Protein AF-A0A328ASU9-F1 (afdb_monomer_lite)

Foldseek 3Di:
DDPPPPDPPPPPPQADDPLLLVLVVVLVLLVLLLVLLVVVLPDDDDLQNVLSLLASLLSLVVLQVSLVVNVVCCVVPPHRDDDPPDDPVLVVLVVVLVVLVSCLSNLQSVLVLLLQLQELPVDFRARLLHRTDDRDPPNHVVVVSNVVSVVSNVVSVVSVVVSVVSVVVSQVCCQAVVQPGNVVCNNQPPDDGDDPPDVSVVVVVVSSVVSSCCSNPPRRHNNNDGDDPPPPPPPDPPDPPPPPDDDDDDDDDDDDDDDDDDD

Structure (mmCIF, N/CA/C/O backbone):
data_AF-A0A328ASU9-F1
#
_entry.id   AF-A0A328ASU9-F1
#
loop_
_atom_site.group_PDB
_atom_site.id
_atom_site.type_symbol
_atom_site.label_atom_id
_atom_site.label_alt_id
_atom_site.label_comp_id
_atom_site.label_asym_id
_atom_site.label_entity_id
_atom_site.label_seq_id
_atom_site.pdbx_PDB_ins_code
_atom_site.Cartn_x
_atom_site.Cartn_y
_atom_site.Cartn_z
_atom_site.occupancy
_atom_site.B_iso_or_equiv
_atom_site.auth_seq_id
_atom_site.auth_comp_id
_atom_site.auth_asym_id
_atom_site.auth_atom_id
_atom_site.pdbx_PDB_model_num
ATOM 1 N N . MET A 1 1 ? -36.864 -21.673 45.621 1.00 50.22 1 MET A N 1
ATOM 2 C CA . MET A 1 1 ? -35.388 -21.753 45.625 1.00 50.22 1 MET A CA 1
ATOM 3 C C . MET A 1 1 ? -34.950 -22.417 44.328 1.00 50.22 1 MET A C 1
ATOM 5 O O . MET A 1 1 ? -34.918 -23.632 44.240 1.00 50.22 1 MET A O 1
ATOM 9 N N . SER A 1 2 ? -34.714 -21.623 43.289 1.00 47.12 2 SER A N 1
ATOM 10 C CA . SER A 1 2 ? -34.090 -22.071 42.040 1.00 47.12 2 SER A CA 1
ATOM 11 C C . SER A 1 2 ? -33.336 -20.869 41.493 1.00 47.12 2 SER A C 1
ATOM 13 O O . SER A 1 2 ? -33.887 -20.024 40.789 1.00 47.12 2 SER A O 1
ATOM 15 N N . ASP A 1 3 ? -32.103 -20.750 41.971 1.00 46.00 3 ASP A N 1
ATOM 16 C CA . ASP A 1 3 ? -31.119 -19.759 41.571 1.00 46.00 3 ASP A CA 1
ATOM 17 C C . ASP A 1 3 ? -30.827 -19.942 40.076 1.00 46.00 3 ASP A C 1
ATOM 19 O O . ASP A 1 3 ? -30.081 -20.831 39.656 1.00 46.00 3 ASP A O 1
ATOM 23 N N . VAL A 1 4 ? -31.504 -19.140 39.249 1.00 53.12 4 VAL A N 1
ATOM 24 C CA . VAL A 1 4 ? -31.183 -18.983 37.833 1.00 53.12 4 VAL A CA 1
ATOM 25 C C . VAL A 1 4 ? -29.847 -18.260 37.797 1.00 53.12 4 VAL A C 1
ATOM 27 O O . VAL A 1 4 ? -29.778 -17.032 37.750 1.00 53.12 4 VAL A O 1
ATOM 30 N N . ARG A 1 5 ? -28.775 -19.052 37.831 1.00 47.16 5 ARG A N 1
ATOM 31 C CA . ARG A 1 5 ? -27.412 -18.631 37.531 1.00 47.16 5 ARG A CA 1
ATOM 32 C C . ARG A 1 5 ? -27.423 -18.028 36.126 1.00 47.16 5 ARG A C 1
ATOM 34 O O . ARG A 1 5 ? -27.247 -18.735 35.132 1.00 47.16 5 ARG A O 1
ATOM 41 N N . ARG A 1 6 ? -27.682 -16.719 36.037 1.00 41.62 6 ARG A N 1
ATOM 42 C CA . ARG A 1 6 ? -27.491 -15.931 34.821 1.00 41.62 6 ARG A CA 1
ATOM 43 C C . ARG A 1 6 ? -26.039 -16.156 34.428 1.00 41.62 6 ARG A C 1
ATOM 45 O O . ARG A 1 6 ? -25.131 -15.695 35.119 1.00 41.62 6 ARG A O 1
ATOM 52 N N . ARG A 1 7 ? -25.809 -16.922 33.357 1.00 38.09 7 ARG A N 1
ATOM 53 C CA . ARG A 1 7 ? -24.506 -16.903 32.693 1.00 38.09 7 ARG A CA 1
ATOM 54 C C . ARG A 1 7 ? -24.232 -15.426 32.414 1.00 38.09 7 ARG A C 1
ATOM 56 O O . ARG A 1 7 ? -25.151 -14.771 31.917 1.00 38.09 7 ARG A O 1
ATOM 63 N N . PRO A 1 8 ? -23.056 -14.886 32.767 1.00 40.88 8 PRO A N 1
ATOM 64 C CA . PRO A 1 8 ? -22.714 -13.545 32.335 1.00 40.88 8 PRO A CA 1
ATOM 65 C C . PRO A 1 8 ? -22.901 -13.547 30.823 1.00 40.88 8 PRO A C 1
ATOM 67 O O . PRO A 1 8 ? -22.283 -14.360 30.129 1.00 40.88 8 PRO A O 1
ATOM 70 N N . GLU A 1 9 ? -23.839 -12.736 30.333 1.00 38.84 9 GLU A N 1
ATOM 71 C CA . GLU A 1 9 ? -23.951 -12.492 28.908 1.00 38.84 9 GLU A CA 1
ATOM 72 C C . GLU A 1 9 ? -22.546 -12.129 28.455 1.00 38.84 9 GLU A C 1
ATOM 74 O O . GLU A 1 9 ? -21.938 -11.192 28.982 1.00 38.84 9 GLU A O 1
ATOM 79 N N . GLN A 1 10 ? -21.973 -12.943 27.569 1.00 40.19 10 GLN A N 1
ATOM 80 C CA . GLN A 1 10 ? -20.728 -12.576 26.934 1.00 40.19 10 GLN A CA 1
ATOM 81 C C . GLN A 1 10 ? -21.039 -11.313 26.143 1.00 40.19 10 GLN A C 1
ATOM 83 O O . GLN A 1 10 ? -21.562 -11.378 25.033 1.00 40.19 10 GLN A O 1
ATOM 88 N N . VAL A 1 11 ? -20.760 -10.158 26.745 1.00 40.62 11 VAL A N 1
ATOM 89 C CA . VAL A 1 11 ? -20.649 -8.884 26.052 1.00 40.62 11 VAL A CA 1
ATOM 90 C C . VAL A 1 11 ? -19.583 -9.133 24.998 1.00 40.62 11 VAL A C 1
ATOM 92 O O . VAL A 1 11 ? -18.395 -9.147 25.319 1.00 40.62 11 VAL A O 1
ATOM 95 N N . GLY A 1 12 ? -20.017 -9.463 23.778 1.00 37.69 12 GLY A N 1
ATOM 96 C CA . GLY A 1 12 ? -19.138 -9.842 22.683 1.00 37.69 12 GLY A CA 1
ATOM 97 C C . GLY A 1 12 ? -18.045 -8.793 22.574 1.00 37.69 12 GLY A C 1
ATOM 98 O O . GLY A 1 12 ? -18.318 -7.633 22.264 1.00 37.69 12 GLY A O 1
ATOM 99 N N . SER A 1 13 ? -16.820 -9.174 22.937 1.00 46.91 13 SER A N 1
ATOM 100 C CA . SER A 1 13 ? -15.695 -8.252 22.990 1.00 46.91 13 SER A CA 1
ATOM 101 C C . SER A 1 13 ? -15.569 -7.601 21.616 1.00 46.91 13 SER A C 1
ATOM 103 O O . SER A 1 13 ? -15.397 -8.321 20.636 1.00 46.91 13 SER A O 1
ATOM 105 N N . GLY A 1 14 ? -15.686 -6.274 21.522 1.00 60.72 14 GLY A N 1
ATOM 106 C CA . GLY A 1 14 ? -15.735 -5.516 20.262 1.00 60.72 14 GLY A CA 1
ATOM 107 C C . GLY A 1 14 ? -14.440 -5.517 19.432 1.00 60.72 14 GLY A C 1
ATOM 108 O O . GLY A 1 14 ? -14.093 -4.489 18.856 1.00 60.72 14 GLY A O 1
ATOM 109 N N . ARG A 1 15 ? -13.701 -6.628 19.402 1.00 67.50 15 ARG A N 1
ATOM 110 C CA . ARG A 1 15 ? -12.454 -6.853 18.671 1.00 67.50 15 ARG A CA 1
ATOM 111 C C . ARG A 1 15 ? -12.718 -7.489 17.311 1.00 67.50 15 ARG A C 1
ATOM 113 O O . ARG A 1 15 ? -13.683 -8.226 17.130 1.00 67.50 15 ARG A O 1
ATOM 120 N N . TYR A 1 16 ? -11.834 -7.206 16.361 1.00 73.94 16 TYR A N 1
ATOM 121 C CA . TYR A 1 16 ? -11.854 -7.872 15.065 1.00 73.94 16 TYR A CA 1
ATOM 122 C C . TYR A 1 16 ? -11.365 -9.325 15.180 1.00 73.94 16 TYR A C 1
ATOM 124 O O . TYR A 1 16 ? -10.537 -9.624 16.045 1.00 73.94 16 TYR A O 1
ATOM 132 N N . PRO A 1 17 ? -11.822 -10.225 14.289 1.00 80.88 17 PRO A N 1
ATOM 133 C CA . PRO A 1 17 ? -11.249 -11.561 14.167 1.00 80.88 17 PRO A CA 1
ATOM 134 C C . PRO A 1 17 ? -9.735 -11.497 13.925 1.00 80.88 17 PRO A C 1
ATOM 136 O O . PRO A 1 17 ? -9.258 -10.618 13.203 1.00 80.88 17 PRO A O 1
ATOM 139 N N . ALA A 1 18 ? -8.983 -12.457 14.470 1.00 83.19 18 ALA A N 1
ATOM 140 C CA . ALA A 1 18 ? -7.519 -12.487 14.374 1.00 83.19 18 ALA A CA 1
ATOM 141 C C . ALA A 1 18 ? -7.009 -12.420 12.921 1.00 83.19 18 ALA A C 1
ATOM 143 O O . ALA A 1 18 ? -6.035 -11.726 12.642 1.00 83.19 18 ALA A O 1
ATOM 144 N N . VAL A 1 19 ? -7.716 -13.060 11.984 1.00 85.94 19 VAL A N 1
ATOM 145 C CA . VAL A 1 19 ? -7.403 -13.017 10.545 1.00 85.94 19 VAL A CA 1
ATOM 146 C C . VAL A 1 19 ? -7.489 -11.594 9.985 1.00 85.94 19 VAL A C 1
ATOM 148 O O . VAL A 1 19 ? -6.601 -11.163 9.255 1.00 85.94 19 VAL A O 1
ATOM 151 N N . ALA A 1 20 ? -8.516 -10.825 10.362 1.00 86.06 20 ALA A N 1
ATOM 152 C CA . ALA A 1 20 ? -8.671 -9.443 9.908 1.00 86.06 20 ALA A CA 1
ATOM 153 C C . ALA A 1 20 ? -7.558 -8.535 10.456 1.00 86.06 20 ALA A C 1
ATOM 155 O O . ALA A 1 20 ? -7.074 -7.650 9.748 1.00 86.06 20 ALA A O 1
ATOM 156 N N . ILE A 1 21 ? -7.139 -8.782 11.700 1.00 86.69 21 ILE A N 1
ATOM 157 C CA . ILE A 1 21 ? -6.018 -8.090 12.340 1.00 86.69 21 ILE A CA 1
ATOM 158 C C . ILE A 1 21 ? -4.711 -8.414 11.608 1.00 86.69 21 ILE A C 1
ATOM 160 O O . ILE A 1 21 ? -3.989 -7.495 11.229 1.00 86.69 21 ILE A O 1
ATOM 164 N N . LEU A 1 22 ? -4.435 -9.697 11.358 1.00 89.44 22 LEU A N 1
ATOM 165 C CA . LEU A 1 22 ? -3.233 -10.140 10.653 1.00 89.44 22 LEU A CA 1
ATOM 166 C C . LEU A 1 22 ? -3.152 -9.519 9.256 1.00 89.44 22 LEU A C 1
ATOM 168 O O . LEU A 1 22 ? -2.184 -8.830 8.955 1.00 89.44 22 LEU A O 1
ATOM 172 N N . LEU A 1 23 ? -4.207 -9.670 8.446 1.00 91.81 23 LEU A N 1
ATOM 173 C CA . LEU A 1 23 ? -4.271 -9.070 7.111 1.00 91.81 23 LEU A CA 1
ATOM 174 C C . LEU A 1 23 ? -4.039 -7.557 7.162 1.00 91.81 23 LEU A C 1
ATOM 176 O O . LEU A 1 23 ? -3.377 -7.005 6.289 1.00 91.81 23 LEU A O 1
ATOM 180 N N . HIS A 1 24 ? -4.551 -6.869 8.184 1.00 92.50 24 HIS A N 1
ATOM 181 C CA . HIS A 1 24 ? -4.332 -5.438 8.324 1.00 92.50 24 HIS A CA 1
ATOM 182 C C . HIS A 1 24 ? -2.896 -5.053 8.611 1.00 92.50 24 HIS A C 1
ATOM 184 O O . HIS A 1 24 ? -2.370 -4.207 7.890 1.00 92.50 24 HIS A O 1
ATOM 190 N N . TRP A 1 25 ? -2.267 -5.660 9.609 1.00 92.56 25 TRP A N 1
ATOM 191 C CA . TRP A 1 25 ? -0.897 -5.304 9.956 1.00 92.56 25 TRP A CA 1
ATOM 192 C C . TRP A 1 25 ? 0.104 -5.760 8.903 1.00 92.56 25 TRP A C 1
ATOM 194 O O . TRP A 1 25 ? 1.048 -5.025 8.631 1.00 92.56 25 TRP A O 1
ATOM 204 N N . THR A 1 26 ? -0.133 -6.896 8.242 1.00 94.75 26 THR A N 1
ATOM 205 C CA . THR A 1 26 ? 0.682 -7.320 7.100 1.00 94.75 26 THR A CA 1
ATOM 206 C C . THR A 1 26 ? 0.589 -6.307 5.961 1.00 94.75 26 THR A C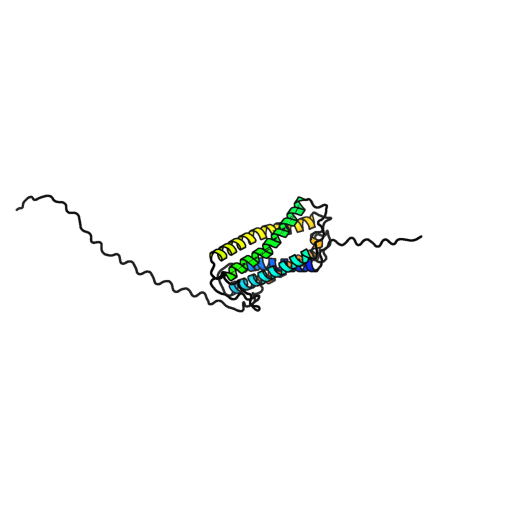 1
ATOM 208 O O . THR A 1 26 ? 1.618 -5.828 5.495 1.00 94.75 26 THR A O 1
ATOM 211 N N . ILE A 1 27 ? -0.620 -5.911 5.544 1.00 96.75 27 ILE A N 1
ATOM 212 C CA . ILE A 1 27 ? -0.787 -4.909 4.478 1.00 96.75 27 ILE A CA 1
ATOM 213 C C . ILE A 1 27 ? -0.177 -3.563 4.891 1.00 96.75 27 ILE A C 1
ATOM 215 O O . ILE A 1 27 ? 0.522 -2.948 4.093 1.00 96.75 27 ILE A O 1
ATOM 219 N N . ALA A 1 28 ? -0.389 -3.118 6.133 1.00 95.75 28 ALA A N 1
ATOM 220 C CA . ALA A 1 28 ? 0.180 -1.869 6.634 1.00 95.75 28 ALA A CA 1
ATOM 221 C C . ALA A 1 28 ? 1.717 -1.883 6.598 1.00 95.75 28 ALA A C 1
ATOM 223 O O . ALA A 1 28 ? 2.321 -0.930 6.113 1.00 95.75 28 ALA A O 1
ATOM 224 N N . ALA A 1 29 ? 2.350 -2.976 7.038 1.00 96.06 29 ALA A N 1
ATOM 225 C CA . ALA A 1 29 ? 3.799 -3.144 6.965 1.00 96.06 29 ALA A CA 1
ATOM 226 C C . ALA A 1 29 ? 4.309 -3.113 5.514 1.00 96.06 29 ALA A C 1
ATOM 228 O O . ALA A 1 29 ? 5.268 -2.405 5.214 1.00 96.06 29 ALA A O 1
ATOM 229 N N . LEU A 1 30 ? 3.640 -3.814 4.593 1.00 97.62 30 LEU A N 1
ATOM 230 C CA . LEU A 1 30 ? 4.012 -3.800 3.175 1.00 97.62 30 LEU A CA 1
ATOM 231 C C . LEU A 1 30 ? 3.853 -2.409 2.547 1.00 97.62 30 LEU A C 1
ATOM 233 O O . LEU A 1 30 ? 4.708 -1.995 1.772 1.00 97.62 30 LEU A O 1
ATOM 237 N N . ILE A 1 31 ? 2.808 -1.657 2.901 1.00 97.56 31 ILE A N 1
ATOM 238 C CA . ILE A 1 31 ? 2.617 -0.277 2.432 1.00 97.56 31 ILE A CA 1
ATOM 239 C C . ILE A 1 31 ? 3.722 0.644 2.968 1.00 97.56 31 ILE A C 1
ATOM 241 O O . ILE A 1 31 ? 4.253 1.453 2.211 1.00 97.56 31 ILE A O 1
ATOM 245 N N . ILE A 1 32 ? 4.116 0.509 4.238 1.00 97.31 32 ILE A N 1
ATOM 246 C CA . ILE A 1 32 ? 5.246 1.269 4.803 1.00 97.31 32 ILE A CA 1
ATOM 247 C C . ILE A 1 32 ? 6.533 0.949 4.036 1.00 97.31 32 ILE A C 1
ATOM 249 O O . ILE A 1 32 ? 7.257 1.865 3.646 1.00 97.31 32 ILE A O 1
ATOM 253 N N . ALA A 1 33 ? 6.790 -0.332 3.756 1.00 97.56 33 ALA A N 1
ATOM 254 C CA . ALA A 1 33 ? 7.924 -0.737 2.934 1.00 97.56 33 ALA A CA 1
ATOM 255 C C . ALA A 1 33 ? 7.863 -0.109 1.529 1.00 97.56 33 ALA A C 1
ATOM 257 O O . ALA A 1 33 ? 8.872 0.414 1.067 1.00 97.56 33 ALA A O 1
ATOM 258 N N . GLN A 1 34 ? 6.690 -0.071 0.882 1.00 97.50 34 GLN A N 1
ATOM 259 C CA . GLN A 1 34 ? 6.521 0.552 -0.440 1.00 97.50 34 GLN A CA 1
ATOM 260 C C . GLN A 1 34 ? 6.903 2.032 -0.459 1.00 97.50 34 GLN A C 1
ATOM 262 O O . GLN A 1 34 ? 7.566 2.464 -1.400 1.00 97.50 34 GLN A O 1
ATOM 267 N N . VAL A 1 35 ? 6.523 2.795 0.571 1.00 95.94 35 VAL A N 1
ATOM 268 C CA . VAL A 1 35 ? 6.879 4.220 0.685 1.00 95.94 35 VAL A CA 1
ATOM 269 C C . VAL A 1 35 ? 8.396 4.393 0.800 1.00 95.94 35 VAL A C 1
ATOM 271 O O . VAL A 1 35 ? 8.972 5.241 0.122 1.00 95.94 35 VAL A O 1
ATOM 274 N N . VAL A 1 36 ? 9.066 3.557 1.598 1.00 96.62 36 VAL A N 1
ATOM 275 C CA . VAL A 1 36 ? 10.533 3.597 1.742 1.00 96.62 36 VAL A CA 1
ATOM 276 C C . VAL A 1 36 ? 11.238 3.189 0.444 1.00 96.62 36 VAL A C 1
ATOM 278 O O . VAL A 1 36 ? 12.217 3.823 0.052 1.00 96.62 36 VAL A O 1
ATOM 281 N N . LEU A 1 37 ? 10.745 2.151 -0.240 1.00 96.12 37 LEU A N 1
ATOM 282 C CA . LEU A 1 37 ? 11.297 1.708 -1.522 1.00 96.12 37 LEU A CA 1
ATOM 283 C C . LEU A 1 37 ? 11.120 2.763 -2.617 1.00 96.12 37 LEU A C 1
ATOM 285 O O . LEU A 1 37 ? 12.044 2.956 -3.398 1.00 96.12 37 LEU A O 1
ATOM 289 N N . ALA A 1 38 ? 9.992 3.478 -2.649 1.00 93.69 38 ALA A N 1
ATOM 290 C CA . ALA A 1 38 ? 9.769 4.555 -3.614 1.00 93.69 38 ALA A CA 1
ATOM 291 C C . ALA A 1 38 ? 10.860 5.637 -3.518 1.00 93.69 38 ALA A C 1
ATOM 293 O O . ALA A 1 38 ? 11.435 6.009 -4.535 1.00 93.69 38 ALA A O 1
ATOM 294 N N . GLY A 1 39 ? 11.245 6.045 -2.303 1.00 93.25 39 GLY A N 1
ATOM 295 C CA . GLY A 1 39 ? 12.353 6.990 -2.104 1.00 93.25 39 GLY A CA 1
ATOM 296 C C . GLY A 1 39 ? 13.737 6.429 -2.467 1.00 93.25 39 GLY A C 1
ATOM 297 O O . GLY A 1 39 ? 14.656 7.184 -2.761 1.00 93.25 39 GLY A O 1
ATOM 298 N N . ARG A 1 40 ? 13.920 5.099 -2.486 1.00 93.31 40 ARG A N 1
ATOM 299 C CA . ARG A 1 40 ? 15.157 4.450 -2.979 1.00 93.31 40 ARG A CA 1
ATOM 300 C C . ARG A 1 40 ? 15.235 4.391 -4.505 1.00 93.31 40 ARG A C 1
ATOM 302 O O . ARG A 1 40 ? 16.289 4.063 -5.040 1.00 93.31 40 ARG A O 1
ATOM 309 N N . MET A 1 41 ? 14.125 4.642 -5.193 1.00 92.50 41 MET A N 1
ATOM 310 C CA . MET A 1 41 ? 14.063 4.642 -6.653 1.00 92.50 41 MET A CA 1
ATOM 311 C C . MET A 1 41 ? 14.411 6.010 -7.251 1.00 92.50 41 MET A C 1
ATOM 313 O O . MET A 1 41 ? 14.557 6.115 -8.467 1.00 92.50 41 MET A O 1
ATOM 317 N N . GLU A 1 42 ? 14.554 7.040 -6.415 1.00 86.62 42 GLU A N 1
ATOM 318 C CA . GLU A 1 42 ? 14.997 8.370 -6.824 1.00 86.62 42 GLU A CA 1
ATOM 319 C C . GLU A 1 42 ? 16.485 8.348 -7.203 1.00 86.62 42 GLU A C 1
ATOM 321 O O . GLU A 1 42 ? 17.321 7.808 -6.478 1.00 86.62 42 GLU A O 1
ATOM 326 N N . GLY A 1 43 ? 16.824 8.944 -8.348 1.00 80.75 43 GLY A N 1
ATOM 327 C CA . GLY A 1 43 ? 18.202 9.060 -8.827 1.00 80.75 43 GLY A CA 1
ATOM 328 C C . GLY A 1 43 ? 18.461 8.381 -10.178 1.00 80.75 43 GLY A C 1
ATOM 329 O O . GLY A 1 43 ? 17.526 8.005 -10.891 1.00 80.75 43 GLY A O 1
ATOM 330 N N . PRO A 1 44 ? 19.741 8.262 -10.579 1.00 85.25 44 PRO A N 1
ATOM 331 C CA . PRO A 1 44 ? 20.120 7.707 -11.872 1.00 85.25 44 PRO A CA 1
ATOM 332 C C . PRO A 1 44 ? 19.686 6.249 -12.035 1.00 85.25 44 PRO A C 1
ATOM 334 O O . PRO A 1 44 ? 19.683 5.460 -11.090 1.00 85.25 44 PRO A O 1
ATOM 337 N N . ARG A 1 45 ? 19.384 5.857 -13.276 1.00 86.88 45 ARG A N 1
ATOM 338 C CA . ARG A 1 45 ? 19.100 4.456 -13.601 1.00 86.88 45 ARG A CA 1
ATOM 339 C C . ARG A 1 45 ? 20.363 3.620 -13.395 1.00 86.88 45 ARG A C 1
ATOM 341 O O . ARG A 1 45 ? 21.351 3.806 -14.097 1.00 86.88 45 ARG A O 1
ATOM 348 N N . SER A 1 46 ? 20.298 2.678 -12.463 1.00 88.12 46 SER A N 1
ATOM 349 C CA . SER A 1 46 ? 21.373 1.735 -12.152 1.00 88.12 46 SER A CA 1
ATOM 350 C C . SER A 1 46 ? 20.821 0.308 -12.007 1.00 88.12 46 SER A C 1
ATOM 352 O O . SER A 1 46 ? 19.604 0.138 -11.855 1.00 88.12 46 SER A O 1
ATOM 354 N N . PRO A 1 47 ? 21.675 -0.735 -12.030 1.00 88.12 47 PRO A N 1
ATOM 355 C CA . PRO A 1 47 ? 21.251 -2.100 -11.715 1.00 88.12 47 PRO A CA 1
ATOM 356 C C . PRO A 1 47 ? 20.592 -2.222 -10.335 1.00 88.12 47 PRO A C 1
ATOM 358 O O . PRO A 1 47 ? 19.625 -2.966 -10.183 1.00 88.12 47 PRO A O 1
ATOM 361 N N . GLU A 1 48 ? 21.064 -1.454 -9.349 1.00 88.50 48 GLU A N 1
ATOM 362 C CA . GLU A 1 48 ? 20.462 -1.412 -8.015 1.00 88.50 48 GLU A CA 1
ATOM 363 C C . GLU A 1 48 ? 19.059 -0.799 -8.061 1.00 88.50 48 GLU A C 1
ATOM 365 O O . GLU A 1 48 ? 18.101 -1.424 -7.610 1.00 88.50 48 GLU A O 1
ATOM 370 N N . THR A 1 49 ? 18.904 0.379 -8.676 1.00 91.12 49 THR A N 1
ATOM 371 C CA . THR A 1 49 ? 17.599 1.042 -8.838 1.00 91.12 49 THR A CA 1
ATOM 372 C C . THR A 1 49 ? 16.610 0.130 -9.566 1.00 91.12 49 THR A C 1
ATOM 374 O O . THR A 1 49 ? 15.441 0.054 -9.196 1.00 91.12 49 THR A O 1
ATOM 377 N N . PHE A 1 50 ? 17.071 -0.626 -10.569 1.00 90.69 50 PHE A N 1
ATOM 378 C CA . PHE A 1 50 ? 16.250 -1.621 -11.257 1.00 90.69 50 PHE A CA 1
ATOM 379 C C . PHE A 1 50 ? 15.792 -2.755 -10.325 1.00 90.69 50 PHE A C 1
ATOM 381 O O . PHE A 1 50 ? 14.614 -3.113 -10.332 1.00 90.69 50 PHE A O 1
ATOM 388 N N . ALA A 1 51 ? 16.687 -3.295 -9.495 1.00 92.50 51 ALA A N 1
ATOM 389 C CA . ALA A 1 51 ? 16.336 -4.318 -8.514 1.00 92.50 51 ALA A CA 1
ATOM 390 C C . ALA A 1 51 ? 15.328 -3.793 -7.472 1.00 92.50 51 ALA A C 1
ATOM 392 O O . ALA A 1 51 ? 14.353 -4.478 -7.155 1.00 92.50 51 ALA A O 1
ATOM 393 N N . VAL A 1 52 ? 15.489 -2.547 -7.009 1.00 95.19 52 VAL A N 1
ATOM 394 C CA . VAL A 1 52 ? 14.522 -1.879 -6.119 1.00 95.19 52 VAL A CA 1
ATOM 395 C C . VAL A 1 52 ? 13.154 -1.737 -6.796 1.00 95.19 52 VAL A C 1
ATOM 397 O O . VAL A 1 52 ? 12.143 -2.067 -6.179 1.00 95.19 52 VAL A O 1
ATOM 400 N N . VAL A 1 53 ? 13.100 -1.328 -8.069 1.00 94.00 53 VAL A N 1
ATOM 401 C CA . VAL A 1 53 ? 11.846 -1.248 -8.846 1.00 94.00 53 VAL A CA 1
ATOM 402 C C . VAL A 1 53 ? 11.167 -2.617 -8.942 1.00 94.00 53 VAL A C 1
ATOM 404 O O . VAL A 1 53 ? 9.955 -2.723 -8.756 1.00 94.00 53 VAL A O 1
ATOM 407 N N . GLN A 1 54 ? 11.918 -3.687 -9.211 1.00 94.12 54 GLN A N 1
ATOM 408 C CA . GLN A 1 54 ? 11.352 -5.037 -9.295 1.00 94.12 54 GLN A CA 1
ATOM 409 C C . GLN A 1 54 ? 10.808 -5.507 -7.939 1.00 94.12 54 GLN A C 1
ATOM 411 O O . GLN A 1 54 ? 9.715 -6.083 -7.885 1.00 94.12 54 GLN A O 1
ATOM 416 N N . LEU A 1 55 ? 11.501 -5.201 -6.838 1.00 96.12 55 LEU A N 1
ATOM 417 C CA . LEU A 1 55 ? 10.999 -5.467 -5.490 1.00 96.12 55 LEU A CA 1
ATOM 418 C C . LEU A 1 55 ? 9.728 -4.656 -5.187 1.00 96.12 55 LEU A C 1
ATOM 420 O O . LEU A 1 55 ? 8.743 -5.231 -4.725 1.00 96.12 55 LEU A O 1
ATOM 424 N N . HIS A 1 56 ? 9.709 -3.361 -5.515 1.00 97.00 56 HIS A N 1
ATOM 425 C CA . HIS A 1 56 ? 8.545 -2.485 -5.348 1.00 97.00 56 HIS A CA 1
ATOM 426 C C . HIS A 1 56 ? 7.318 -3.026 -6.096 1.00 97.00 56 HIS A C 1
ATOM 428 O O . HIS A 1 56 ? 6.218 -3.123 -5.546 1.00 97.00 56 HIS A O 1
ATOM 434 N N . LYS A 1 57 ? 7.499 -3.464 -7.346 1.00 95.69 57 LYS A N 1
ATOM 435 C CA . LYS A 1 57 ? 6.429 -4.093 -8.133 1.00 95.69 57 LYS A CA 1
ATOM 436 C C . LYS A 1 57 ? 5.950 -5.409 -7.504 1.00 95.69 57 LYS A C 1
ATOM 438 O O . LYS A 1 57 ? 4.746 -5.656 -7.451 1.00 95.69 57 LYS A O 1
ATOM 443 N N . SER A 1 58 ? 6.869 -6.229 -6.990 1.00 96.75 58 SER A N 1
ATOM 444 C CA . SER A 1 58 ? 6.553 -7.518 -6.352 1.00 96.75 58 SER A CA 1
ATOM 445 C C . SER A 1 58 ? 5.713 -7.350 -5.083 1.00 96.75 58 SER A C 1
ATOM 447 O O . SER A 1 58 ? 4.691 -8.023 -4.898 1.00 96.75 58 SER A O 1
ATOM 449 N N . ILE A 1 59 ? 6.102 -6.398 -4.231 1.00 97.94 59 ILE A N 1
ATOM 450 C CA . ILE A 1 59 ? 5.339 -6.036 -3.034 1.00 97.94 59 ILE A CA 1
ATOM 451 C C . ILE A 1 59 ? 3.986 -5.439 -3.431 1.00 97.94 59 ILE A C 1
ATOM 453 O O . ILE A 1 59 ? 2.976 -5.782 -2.822 1.00 97.94 59 ILE A O 1
ATOM 457 N N . GLY A 1 60 ? 3.930 -4.622 -4.487 1.00 97.81 60 GLY A N 1
ATOM 458 C CA . GLY A 1 60 ? 2.682 -4.066 -5.018 1.00 97.81 60 GLY A CA 1
ATOM 459 C C . GLY A 1 60 ? 1.664 -5.144 -5.397 1.00 97.81 60 GLY A C 1
ATOM 460 O O . GLY A 1 60 ? 0.518 -5.091 -4.949 1.00 97.81 60 GLY A O 1
ATOM 461 N N . VAL A 1 61 ? 2.087 -6.171 -6.141 1.00 97.75 61 VAL A N 1
ATOM 462 C CA . VAL A 1 61 ? 1.237 -7.333 -6.471 1.00 97.75 61 VAL A CA 1
ATOM 463 C C . VAL A 1 61 ? 0.805 -8.080 -5.207 1.00 97.75 61 VAL A C 1
ATOM 465 O O . VAL A 1 61 ? -0.352 -8.470 -5.077 1.00 97.75 61 VAL A O 1
ATOM 468 N N . THR A 1 62 ? 1.696 -8.227 -4.229 1.00 98.12 62 THR A N 1
ATOM 469 C CA . THR A 1 62 ? 1.361 -8.887 -2.956 1.00 98.12 62 THR A CA 1
ATOM 470 C C . THR A 1 62 ? 0.297 -8.107 -2.179 1.00 98.12 62 THR A C 1
ATOM 472 O O . THR A 1 62 ? -0.664 -8.697 -1.687 1.00 98.12 62 THR A O 1
ATOM 475 N N . VAL A 1 63 ? 0.407 -6.776 -2.116 1.00 98.31 63 VAL A N 1
ATOM 476 C CA . VAL A 1 63 ? -0.605 -5.899 -1.505 1.00 98.31 63 VAL A CA 1
ATOM 477 C C . VAL A 1 63 ? -1.942 -6.005 -2.237 1.00 98.31 63 VAL A C 1
ATOM 479 O O . VAL A 1 63 ? -2.975 -6.072 -1.570 1.00 98.31 63 VAL A O 1
ATOM 482 N N . LEU A 1 64 ? -1.943 -6.081 -3.571 1.00 98.19 64 LEU A N 1
ATOM 483 C CA . LEU A 1 64 ? -3.158 -6.284 -4.365 1.00 98.19 64 LEU A CA 1
ATOM 484 C C . LEU A 1 64 ? -3.867 -7.586 -3.963 1.00 98.19 64 LEU A C 1
ATOM 486 O O . LEU A 1 64 ? -5.041 -7.561 -3.593 1.00 98.19 64 LEU A O 1
ATOM 490 N N . LEU A 1 65 ? -3.145 -8.710 -3.958 1.00 98.06 65 LEU A N 1
ATOM 491 C CA . LEU A 1 65 ? -3.704 -10.022 -3.613 1.00 98.06 65 LEU A CA 1
ATOM 492 C C . LEU A 1 65 ? -4.204 -10.079 -2.161 1.00 98.06 65 LEU A C 1
ATOM 494 O O . LEU A 1 65 ? -5.312 -10.552 -1.902 1.00 98.06 65 LEU A O 1
ATOM 498 N N . LEU A 1 66 ? -3.435 -9.545 -1.209 1.00 98.06 66 LEU A N 1
ATOM 499 C CA . LEU A 1 66 ? -3.849 -9.487 0.196 1.00 98.06 66 LEU A CA 1
ATOM 500 C C . LEU A 1 66 ? -5.047 -8.557 0.407 1.00 98.06 66 LEU A C 1
ATOM 502 O O . LEU A 1 66 ? -5.905 -8.838 1.245 1.00 98.06 66 LEU A O 1
ATOM 506 N N . THR A 1 67 ? -5.146 -7.470 -0.358 1.00 97.62 67 THR A N 1
ATOM 507 C CA . THR A 1 67 ? -6.308 -6.575 -0.331 1.00 97.62 67 THR A CA 1
ATOM 508 C C . THR A 1 67 ? -7.562 -7.282 -0.828 1.00 97.62 67 THR A C 1
ATOM 510 O O . THR A 1 67 ? -8.604 -7.175 -0.182 1.00 97.62 67 THR A O 1
ATOM 513 N N . LEU A 1 68 ? -7.472 -8.056 -1.913 1.00 97.81 68 LEU A N 1
ATOM 514 C CA . LEU A 1 68 ? -8.585 -8.881 -2.392 1.00 97.81 68 LEU A CA 1
ATOM 515 C C . LEU A 1 68 ? -9.019 -9.897 -1.329 1.00 97.81 68 LEU A C 1
ATOM 517 O O . LEU A 1 68 ? -10.206 -9.977 -1.008 1.00 97.81 68 LEU A O 1
ATOM 521 N N . ALA A 1 69 ? -8.064 -10.591 -0.702 1.00 96.88 69 ALA A N 1
ATOM 522 C CA . ALA A 1 69 ? -8.344 -11.506 0.404 1.00 96.88 69 ALA A CA 1
ATOM 523 C C . ALA A 1 69 ? -9.009 -10.789 1.593 1.00 96.88 69 ALA A C 1
ATOM 525 O O . ALA A 1 69 ? -9.966 -11.297 2.176 1.00 96.88 69 ALA A O 1
ATOM 526 N N . ARG A 1 70 ? -8.562 -9.573 1.927 1.00 94.19 70 ARG A N 1
ATOM 527 C CA . ARG A 1 70 ? -9.160 -8.741 2.979 1.00 94.19 70 ARG A CA 1
ATOM 528 C C . ARG A 1 70 ? -10.595 -8.333 2.650 1.00 94.19 70 ARG A C 1
ATOM 530 O O . ARG A 1 70 ? -11.440 -8.359 3.545 1.00 94.19 70 ARG A O 1
ATOM 537 N N . ILE A 1 71 ? -10.874 -7.941 1.407 1.00 94.69 71 ILE A N 1
ATOM 538 C CA . ILE A 1 71 ? -12.228 -7.590 0.958 1.00 94.69 71 ILE A CA 1
ATOM 539 C C . ILE A 1 71 ? -13.131 -8.820 1.059 1.00 94.69 71 ILE A C 1
ATOM 541 O O . ILE A 1 71 ? -14.169 -8.739 1.712 1.00 94.69 71 ILE A O 1
ATOM 545 N N . ALA A 1 72 ? -12.707 -9.962 0.512 1.00 95.50 72 ALA A N 1
ATOM 546 C CA . ALA A 1 72 ? -13.448 -11.219 0.602 1.00 95.50 72 ALA A CA 1
ATOM 547 C C . ALA A 1 72 ? -13.725 -11.607 2.064 1.00 95.50 72 ALA A C 1
ATOM 549 O O . ALA A 1 72 ? -14.868 -11.879 2.433 1.00 95.50 72 ALA A O 1
ATOM 550 N N . TRP A 1 73 ? -12.708 -11.524 2.929 1.00 93.31 73 TRP A N 1
ATOM 551 C CA . TRP A 1 73 ? -12.864 -11.793 4.356 1.00 93.31 73 TRP A CA 1
ATOM 552 C C . TRP A 1 73 ? -13.895 -10.872 5.005 1.00 93.31 73 TRP A C 1
ATOM 554 O O . TRP A 1 73 ? -14.734 -11.346 5.762 1.00 93.31 73 TRP A O 1
ATOM 564 N N . ARG A 1 74 ? -13.862 -9.569 4.704 1.00 90.75 74 ARG A N 1
ATOM 565 C CA . ARG A 1 74 ? -14.801 -8.581 5.253 1.00 90.75 74 ARG A CA 1
ATOM 566 C C . ARG A 1 74 ? -16.240 -8.806 4.789 1.00 90.75 74 ARG A C 1
ATOM 568 O O . ARG A 1 74 ? -17.156 -8.497 5.545 1.00 90.75 74 ARG A O 1
ATOM 575 N N . LEU A 1 75 ? -16.439 -9.301 3.568 1.00 91.44 75 LEU A N 1
ATOM 576 C CA . LEU A 1 75 ? -17.769 -9.630 3.048 1.00 91.44 75 LEU A CA 1
ATOM 577 C C . LEU A 1 75 ? -18.363 -10.849 3.766 1.00 91.44 75 LEU A C 1
ATOM 579 O O . LEU A 1 75 ? -19.548 -10.851 4.077 1.00 91.44 75 LEU A O 1
ATOM 583 N N . ILE A 1 76 ? -17.530 -11.846 4.074 1.00 92.69 76 ILE A N 1
ATOM 584 C CA . ILE A 1 76 ? -17.948 -13.078 4.764 1.00 92.69 76 ILE A CA 1
ATOM 585 C C . ILE A 1 76 ? -18.010 -12.877 6.290 1.00 92.69 76 ILE A C 1
ATOM 587 O O . ILE A 1 76 ? -18.805 -13.515 6.973 1.00 92.69 76 ILE A O 1
ATOM 591 N N . ASN A 1 77 ? -17.201 -11.964 6.835 1.00 86.19 77 ASN A N 1
ATOM 592 C CA . ASN A 1 77 ? -17.096 -11.661 8.263 1.00 86.19 77 ASN A CA 1
ATOM 593 C C . ASN A 1 77 ? -17.315 -10.157 8.491 1.00 86.19 77 ASN A C 1
ATOM 595 O O . ASN A 1 77 ? -16.339 -9.393 8.562 1.00 86.19 77 ASN A O 1
ATOM 599 N N . PRO A 1 78 ? -18.581 -9.711 8.600 1.00 83.06 78 PRO A N 1
ATOM 600 C CA . PRO A 1 78 ? -18.904 -8.306 8.786 1.00 83.06 78 PRO A CA 1
ATOM 601 C C . PRO A 1 78 ? -18.196 -7.712 10.014 1.00 83.06 78 PRO A C 1
ATOM 603 O O . PRO A 1 78 ? -18.131 -8.349 11.069 1.00 83.06 78 PRO A O 1
ATOM 606 N N . PRO A 1 79 ? -17.651 -6.488 9.904 1.00 79.81 79 PRO A N 1
ATOM 607 C CA . PRO A 1 79 ? -16.949 -5.851 11.007 1.00 79.81 79 PRO A CA 1
ATOM 608 C C . PRO A 1 79 ? -17.913 -5.518 12.159 1.00 79.81 79 PRO A C 1
ATOM 610 O O . PRO A 1 79 ? -19.082 -5.212 11.905 1.00 79.81 79 PRO A O 1
ATOM 613 N N . PRO A 1 80 ? -17.430 -5.483 13.417 1.00 77.06 80 PRO A N 1
ATOM 614 C CA . PRO A 1 80 ? -18.232 -5.018 14.542 1.00 77.06 80 PRO A CA 1
ATOM 615 C C . PRO A 1 80 ? -18.802 -3.612 14.285 1.00 77.06 80 PRO A C 1
ATOM 617 O O . PRO A 1 80 ? -18.100 -2.764 13.719 1.00 77.06 80 PRO A O 1
ATOM 620 N N . PRO A 1 81 ? -20.038 -3.322 14.726 1.00 78.62 81 PRO A N 1
ATOM 621 C CA . PRO A 1 81 ? -20.659 -2.026 14.496 1.00 78.62 81 PRO A CA 1
ATOM 622 C C . PRO A 1 81 ? -19.861 -0.884 15.141 1.00 78.62 81 PRO A C 1
ATOM 624 O O . PRO A 1 81 ? -19.202 -1.031 16.183 1.00 78.62 81 PRO A O 1
ATOM 627 N N . MET A 1 82 ? -19.930 0.290 14.509 1.00 76.06 82 MET A N 1
ATOM 628 C CA . MET A 1 82 ? -19.355 1.509 15.075 1.00 76.06 82 MET A CA 1
ATOM 629 C C . MET A 1 82 ? -20.106 1.903 16.359 1.00 76.06 82 MET A C 1
ATOM 631 O O . MET A 1 82 ? -21.316 1.673 16.448 1.00 76.06 82 MET A O 1
ATOM 635 N N . PRO A 1 83 ? -19.427 2.506 17.354 1.00 74.44 83 PRO A N 1
ATOM 636 C CA . PRO A 1 83 ? -20.082 3.014 18.557 1.00 74.44 83 PRO A CA 1
ATOM 637 C C . PRO A 1 83 ? -21.237 3.966 18.218 1.00 74.44 83 PRO A C 1
ATOM 639 O O . PRO A 1 83 ? -21.093 4.880 17.401 1.00 74.44 83 PRO A O 1
ATOM 642 N N . LYS A 1 84 ? -22.397 3.769 18.857 1.00 74.44 84 LYS A N 1
ATOM 643 C CA . LYS A 1 84 ? -23.585 4.619 18.640 1.00 74.44 84 LYS A CA 1
ATOM 644 C C . LYS A 1 84 ? -23.342 6.073 19.071 1.00 74.44 84 LYS A C 1
ATOM 646 O O . LYS A 1 84 ? -23.906 6.986 18.475 1.00 74.44 84 LYS A O 1
ATOM 651 N N . THR A 1 85 ? -22.455 6.259 20.044 1.00 79.56 85 THR A N 1
ATOM 652 C CA . THR A 1 85 ? -21.975 7.528 20.610 1.00 79.56 85 THR A CA 1
ATOM 653 C C . THR A 1 85 ? -21.092 8.343 19.664 1.00 79.56 85 THR A C 1
ATOM 655 O O . THR A 1 85 ? -20.916 9.539 19.880 1.00 79.56 85 THR A O 1
ATOM 658 N N . MET A 1 86 ? -20.565 7.737 18.594 1.00 81.31 86 MET A N 1
ATOM 659 C CA . MET A 1 86 ? -19.715 8.434 17.631 1.00 81.31 86 MET A CA 1
ATOM 660 C C . MET A 1 86 ? -20.533 9.457 16.816 1.00 81.31 86 MET A C 1
ATOM 662 O O . MET A 1 86 ? -21.544 9.080 16.217 1.00 81.31 86 MET A O 1
ATOM 666 N N . PRO A 1 87 ? -20.109 10.732 16.717 1.00 86.75 87 PRO A N 1
ATOM 667 C CA . PRO A 1 87 ? -20.785 11.725 15.884 1.00 86.75 87 PRO A CA 1
ATOM 668 C C . PRO A 1 87 ? -20.921 11.273 14.425 1.00 86.75 87 PRO A C 1
ATOM 670 O O . PRO A 1 87 ? -20.008 10.656 13.872 1.00 86.75 87 PRO A O 1
ATOM 673 N N . HIS A 1 88 ? -22.043 11.605 13.777 1.00 88.06 88 HIS A N 1
ATOM 674 C CA . HIS A 1 88 ? -22.340 11.136 12.417 1.00 88.06 88 HIS A CA 1
ATOM 675 C C . HIS A 1 88 ? -21.231 11.484 11.411 1.00 88.06 88 HIS A C 1
ATOM 677 O O . HIS A 1 88 ? -20.803 10.612 10.658 1.00 88.06 88 HIS A O 1
ATOM 683 N N . TRP A 1 89 ? -20.689 12.704 11.471 1.00 88.88 89 TRP A N 1
ATOM 684 C CA . TRP A 1 89 ? -19.596 13.134 10.594 1.00 88.88 89 TRP A CA 1
ATOM 685 C C . TRP A 1 89 ? -18.324 12.282 10.750 1.00 88.88 89 TRP A C 1
ATOM 687 O O . TRP A 1 89 ? -17.644 12.018 9.764 1.00 88.88 89 TRP A O 1
ATOM 697 N N . GLN A 1 90 ? -18.024 11.781 11.958 1.00 88.81 90 GLN A N 1
ATOM 698 C CA . GLN A 1 90 ? -16.873 10.897 12.194 1.00 88.81 90 GLN A CA 1
ATOM 699 C C . GLN A 1 90 ? -17.103 9.515 11.584 1.00 88.81 90 GLN A C 1
ATOM 701 O O . GLN A 1 90 ? -16.181 8.945 11.009 1.00 88.81 90 GLN A O 1
ATOM 706 N N . ARG A 1 91 ? -18.339 8.998 11.646 1.00 86.62 91 ARG A N 1
ATOM 707 C CA . ARG A 1 91 ? -18.705 7.728 10.997 1.00 86.62 91 ARG A CA 1
ATOM 708 C C . ARG A 1 91 ? -18.597 7.816 9.478 1.00 86.62 91 ARG A C 1
ATOM 710 O O . ARG A 1 91 ? -18.051 6.905 8.861 1.00 86.62 91 ARG A O 1
ATOM 717 N N . VAL A 1 92 ? -19.089 8.909 8.890 1.00 90.06 92 VAL A N 1
ATOM 718 C CA . VAL A 1 92 ? -18.985 9.161 7.444 1.00 90.06 92 VAL A CA 1
ATOM 719 C C . VAL A 1 92 ? -17.522 9.273 7.033 1.00 90.06 92 VAL A C 1
ATOM 721 O O . VAL A 1 92 ? -17.104 8.570 6.117 1.00 90.06 92 VAL A O 1
ATOM 724 N N . LEU A 1 93 ? -16.721 10.068 7.750 1.00 91.19 93 LEU A N 1
ATOM 725 C CA . LEU A 1 93 ? -15.300 10.236 7.447 1.00 91.19 93 LEU A CA 1
ATOM 726 C C . LEU A 1 93 ? -14.521 8.921 7.592 1.00 91.19 93 LEU A C 1
ATOM 728 O O . LEU A 1 93 ? -13.739 8.576 6.715 1.00 91.19 93 LEU A O 1
ATOM 732 N N . ALA A 1 94 ? -14.774 8.137 8.642 1.00 88.56 94 ALA A N 1
ATOM 733 C CA . ALA A 1 94 ? -14.164 6.819 8.805 1.00 88.56 94 ALA A CA 1
ATOM 734 C C . ALA A 1 94 ? -14.562 5.856 7.674 1.00 88.56 94 ALA A C 1
ATOM 736 O O . ALA A 1 94 ? -13.725 5.098 7.183 1.00 88.56 94 ALA A O 1
ATOM 737 N N . GLY A 1 95 ? -15.826 5.880 7.245 1.00 89.81 95 GLY A N 1
ATOM 738 C CA . GLY A 1 95 ? -16.303 5.113 6.095 1.00 89.81 95 GLY A CA 1
ATOM 739 C C . GLY A 1 95 ? -15.601 5.521 4.799 1.00 89.81 95 GLY A C 1
ATOM 740 O O . GLY A 1 95 ? -15.042 4.663 4.116 1.00 89.81 95 GLY A O 1
ATOM 741 N N . ALA A 1 96 ? -15.566 6.822 4.508 1.00 93.81 96 ALA A N 1
ATOM 742 C CA . ALA A 1 96 ? -14.923 7.390 3.328 1.00 93.81 96 ALA A CA 1
ATOM 743 C C . ALA A 1 96 ? -13.422 7.076 3.288 1.00 93.81 96 ALA A C 1
ATOM 745 O O . ALA A 1 96 ? -12.929 6.622 2.261 1.00 93.81 96 ALA A O 1
ATOM 746 N N . THR A 1 97 ? -12.712 7.212 4.412 1.00 94.50 97 THR A N 1
ATOM 747 C CA . THR A 1 97 ? -11.288 6.868 4.504 1.00 94.50 97 THR A CA 1
ATOM 748 C C . THR A 1 97 ? -11.044 5.387 4.209 1.00 94.50 97 THR A C 1
ATOM 750 O O . THR A 1 97 ? -10.133 5.054 3.455 1.00 94.50 97 THR A O 1
ATOM 753 N N . HIS A 1 98 ? -11.871 4.475 4.737 1.00 92.31 98 HIS A N 1
ATOM 754 C CA . HIS A 1 98 ? -11.730 3.045 4.440 1.00 92.31 98 HIS A CA 1
ATOM 755 C C . HIS A 1 98 ? -12.013 2.712 2.973 1.00 92.31 98 HIS A C 1
ATOM 757 O O . HIS A 1 98 ? -11.265 1.939 2.378 1.00 92.31 98 HIS A O 1
ATOM 763 N N . VAL A 1 99 ? -13.073 3.279 2.388 1.00 95.12 99 VAL A N 1
ATOM 764 C CA . VAL A 1 99 ? -13.379 3.099 0.959 1.00 95.12 99 VAL A 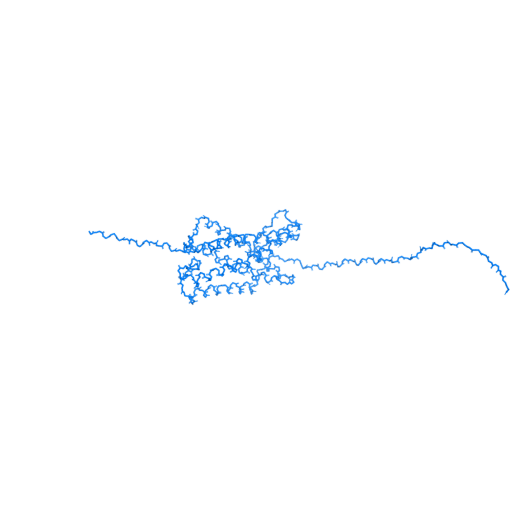CA 1
ATOM 765 C C . VAL A 1 99 ? -12.247 3.662 0.104 1.00 95.12 99 VAL A C 1
ATOM 767 O O . VAL A 1 99 ? -11.764 2.970 -0.789 1.00 95.12 99 VAL A O 1
ATOM 770 N N . GLY A 1 100 ? -11.760 4.858 0.435 1.00 96.69 100 GLY A N 1
ATOM 771 C CA . GLY A 1 100 ? -10.613 5.485 -0.212 1.00 96.69 100 GLY A CA 1
ATOM 772 C C . GLY A 1 100 ? -9.383 4.583 -0.193 1.00 96.69 100 GLY A C 1
ATOM 773 O O . GLY A 1 100 ? -8.770 4.374 -1.233 1.00 96.69 100 GLY A O 1
ATOM 774 N N . PHE A 1 101 ? -9.058 3.953 0.940 1.00 96.94 101 PHE A N 1
ATOM 775 C CA . PHE A 1 101 ? -7.948 3.001 0.974 1.00 96.94 101 PHE A CA 1
ATOM 776 C C . PHE A 1 101 ? -8.170 1.769 0.112 1.00 96.94 101 PHE A C 1
ATOM 778 O O . PHE A 1 101 ? -7.206 1.309 -0.486 1.00 96.94 101 PHE A O 1
ATOM 785 N N . TYR A 1 102 ? -9.385 1.226 0.013 1.00 96.12 102 TYR A N 1
ATOM 786 C CA . TYR A 1 102 ? -9.626 0.130 -0.930 1.00 96.12 102 TYR A CA 1
ATOM 787 C C . TYR A 1 102 ? -9.374 0.576 -2.371 1.00 96.12 102 TYR A C 1
ATOM 789 O O . TYR A 1 102 ? -8.722 -0.150 -3.116 1.00 96.12 102 TYR A O 1
ATOM 797 N N . VAL A 1 103 ? -9.797 1.789 -2.739 1.00 97.38 103 VAL A N 1
ATOM 798 C CA . VAL A 1 103 ? -9.496 2.367 -4.056 1.00 97.38 103 VAL A CA 1
ATOM 799 C C . VAL A 1 103 ? -7.988 2.517 -4.260 1.00 97.38 103 VAL A C 1
ATOM 801 O O . VAL A 1 103 ? -7.487 2.094 -5.294 1.00 97.38 103 VAL A O 1
ATOM 804 N N . ILE A 1 104 ? -7.241 3.039 -3.282 1.00 97.56 104 ILE A N 1
ATOM 805 C CA . ILE A 1 104 ? -5.778 3.179 -3.375 1.00 97.56 104 ILE A CA 1
ATOM 806 C C . ILE A 1 104 ? -5.078 1.819 -3.481 1.00 97.56 104 ILE A C 1
ATOM 808 O O . ILE A 1 104 ? -4.239 1.624 -4.358 1.00 97.56 104 ILE A O 1
ATOM 812 N N . MET A 1 105 ? -5.406 0.880 -2.592 1.00 97.44 105 MET A N 1
ATOM 813 C CA . MET A 1 105 ? -4.732 -0.419 -2.493 1.00 97.44 105 MET A CA 1
ATOM 814 C C . MET A 1 105 ? -4.998 -1.319 -3.703 1.00 97.44 105 MET A C 1
ATOM 816 O O . MET A 1 105 ? -4.200 -2.210 -3.971 1.00 97.44 105 MET A O 1
ATOM 820 N N . LEU A 1 106 ? -6.093 -1.093 -4.432 1.00 98.19 106 LEU A N 1
ATOM 821 C CA . LEU A 1 106 ? -6.356 -1.745 -5.714 1.00 98.19 106 LEU A CA 1
ATOM 822 C C . LEU A 1 106 ? -5.778 -0.928 -6.876 1.00 98.19 106 LEU A C 1
ATOM 824 O O . LEU A 1 106 ? -5.058 -1.459 -7.713 1.00 98.19 106 LEU A O 1
ATOM 828 N N . GLY A 1 107 ? -6.059 0.374 -6.909 1.00 98.06 107 GLY A N 1
ATOM 829 C CA . GLY A 1 107 ? -5.704 1.269 -8.004 1.00 98.06 107 GLY A CA 1
ATOM 830 C C . GLY A 1 107 ? -4.201 1.415 -8.210 1.00 98.06 107 GLY A C 1
ATOM 831 O O . GLY A 1 107 ? -3.748 1.282 -9.339 1.00 98.06 107 GLY A O 1
ATOM 832 N N . MET A 1 108 ? -3.413 1.632 -7.150 1.00 97.00 108 MET A N 1
ATOM 833 C CA . MET A 1 108 ? -1.961 1.827 -7.285 1.00 97.00 108 MET A CA 1
ATOM 834 C C . MET A 1 108 ? -1.233 0.623 -7.896 1.00 97.00 108 MET A C 1
ATOM 836 O O . MET A 1 108 ? -0.492 0.815 -8.862 1.00 97.00 108 MET A O 1
ATOM 840 N N . PRO A 1 109 ? -1.403 -0.618 -7.399 1.00 97.38 109 PRO A N 1
ATOM 841 C CA . PRO A 1 109 ? -0.744 -1.757 -8.027 1.00 97.38 109 PRO A CA 1
ATOM 842 C C . PRO A 1 109 ? -1.297 -2.059 -9.423 1.00 97.38 109 PRO A C 1
ATOM 844 O O . PRO A 1 109 ? -0.528 -2.492 -10.277 1.00 97.38 109 PRO A O 1
ATOM 847 N N . LEU A 1 110 ? -2.582 -1.792 -9.696 1.00 97.94 110 LEU A N 1
ATOM 848 C CA . LEU A 1 110 ? -3.143 -1.944 -11.041 1.00 97.94 110 LEU A CA 1
ATOM 849 C C . LEU A 1 110 ? -2.530 -0.951 -12.033 1.00 97.94 110 LEU A C 1
ATOM 851 O O . LEU A 1 110 ? -2.098 -1.369 -13.104 1.00 97.94 110 LEU A O 1
ATOM 855 N N . THR A 1 111 ? -2.422 0.333 -11.685 1.00 97.81 111 THR A N 1
ATOM 856 C CA . THR A 1 111 ? -1.776 1.324 -12.559 1.00 97.81 111 THR A CA 1
ATOM 857 C C . THR A 1 111 ? -0.296 1.010 -12.757 1.00 97.81 111 THR A C 1
ATOM 859 O O . THR A 1 111 ? 0.170 1.016 -13.893 1.00 97.81 111 THR A O 1
ATOM 862 N N . GLY A 1 112 ? 0.427 0.610 -11.705 1.00 95.69 112 GLY A N 1
ATOM 863 C CA . GLY A 1 112 ? 1.823 0.171 -11.829 1.00 95.69 112 GLY A CA 1
ATOM 864 C C . GLY A 1 112 ? 1.991 -1.073 -12.713 1.00 95.69 112 GLY A C 1
ATOM 865 O O . GLY A 1 112 ? 2.956 -1.189 -13.474 1.00 95.69 112 GLY A O 1
ATOM 866 N N . TRP A 1 113 ? 1.035 -2.002 -12.671 1.00 96.12 113 TRP A N 1
ATOM 867 C CA . TRP A 1 113 ? 1.040 -3.183 -13.532 1.00 96.12 113 TRP A CA 1
ATOM 868 C C . TRP A 1 113 ? 0.713 -2.848 -14.991 1.00 96.12 113 TRP A C 1
ATOM 870 O O . TRP A 1 113 ? 1.352 -3.397 -15.894 1.00 96.12 113 TRP A O 1
ATOM 880 N N . ILE A 1 114 ? -0.199 -1.900 -15.233 1.00 96.44 114 ILE A N 1
ATOM 881 C CA . ILE A 1 114 ? -0.461 -1.345 -16.567 1.00 96.44 114 ILE A CA 1
ATOM 882 C C . ILE A 1 114 ? 0.809 -0.687 -17.114 1.00 96.44 114 ILE A C 1
ATOM 884 O O . ILE A 1 114 ? 1.236 -1.060 -18.200 1.00 96.44 114 ILE A O 1
ATOM 888 N N . MET A 1 115 ? 1.479 0.181 -16.345 1.00 94.56 115 MET A N 1
ATOM 889 C CA . MET A 1 115 ? 2.748 0.812 -16.748 1.00 94.56 115 MET A CA 1
ATOM 890 C C . MET A 1 115 ? 3.827 -0.221 -17.110 1.00 94.56 115 MET A C 1
ATOM 892 O O . MET A 1 115 ? 4.565 -0.050 -18.080 1.00 94.56 115 MET A O 1
ATOM 896 N N . SER A 1 116 ? 3.918 -1.318 -16.347 1.00 92.81 116 SER A N 1
ATOM 897 C CA . SER A 1 116 ? 4.824 -2.432 -16.663 1.00 92.81 116 SER A CA 1
ATOM 898 C C . SER A 1 116 ? 4.441 -3.133 -17.968 1.00 92.81 116 SER A C 1
ATOM 900 O O . SER A 1 116 ? 5.325 -3.513 -18.733 1.00 92.81 116 SER A O 1
ATOM 902 N N . SER A 1 117 ? 3.143 -3.302 -18.219 1.00 93.69 117 SER A N 1
ATOM 903 C CA . SER A 1 117 ? 2.616 -4.023 -19.382 1.00 93.69 117 SER A CA 1
ATOM 904 C C . SER A 1 117 ? 2.663 -3.199 -20.669 1.00 93.69 117 SER A C 1
ATOM 906 O O . SER A 1 117 ? 2.777 -3.772 -21.750 1.00 93.69 117 SER A O 1
ATOM 908 N N . THR A 1 118 ? 2.615 -1.869 -20.567 1.00 94.12 118 THR A N 1
ATOM 909 C CA . THR A 1 118 ? 2.718 -0.955 -21.712 1.00 94.12 118 THR A CA 1
ATOM 910 C C . THR A 1 118 ? 4.158 -0.660 -22.124 1.00 94.12 118 THR A C 1
ATOM 912 O O . THR A 1 118 ? 4.384 -0.171 -23.228 1.00 94.12 118 THR A O 1
ATOM 915 N N . SER A 1 119 ? 5.150 -1.004 -21.292 1.00 87.06 119 SER A N 1
ATOM 916 C CA . SER A 1 119 ? 6.566 -0.756 -21.585 1.00 87.06 119 SER A CA 1
ATOM 917 C C . SER A 1 119 ? 6.988 -1.361 -22.934 1.00 87.06 119 SER A C 1
ATOM 919 O O . SER A 1 119 ? 6.846 -2.561 -23.167 1.00 87.06 119 SER A O 1
ATOM 921 N N . ALA A 1 120 ? 7.555 -0.535 -23.822 1.00 79.00 120 ALA A N 1
ATOM 922 C CA . ALA A 1 120 ? 8.047 -0.977 -25.134 1.00 79.00 120 ALA A CA 1
ATOM 923 C C . ALA A 1 120 ? 9.175 -2.021 -25.013 1.00 79.00 120 ALA A C 1
ATOM 925 O O . ALA A 1 120 ? 9.263 -2.980 -25.793 1.00 79.00 120 ALA A O 1
ATOM 926 N N . LEU A 1 121 ? 9.999 -1.859 -23.975 1.00 73.31 121 LEU A N 1
ATOM 927 C CA . LEU A 1 121 ? 11.000 -2.821 -23.543 1.00 73.31 121 LEU A CA 1
ATOM 928 C C . LEU A 1 121 ? 10.261 -3.968 -22.843 1.00 73.31 121 LEU A C 1
ATOM 930 O O . LEU A 1 121 ? 9.857 -3.811 -21.691 1.00 73.31 121 LEU A O 1
ATOM 934 N N . ALA A 1 122 ? 10.077 -5.103 -23.529 1.00 69.56 122 ALA A N 1
ATOM 935 C CA . ALA A 1 122 ? 9.438 -6.316 -23.001 1.00 69.56 122 ALA A CA 1
ATOM 936 C C . ALA A 1 122 ? 10.285 -6.975 -21.900 1.00 69.56 122 ALA A C 1
ATOM 938 O O . ALA A 1 122 ? 10.809 -8.078 -22.047 1.00 69.56 122 ALA A O 1
ATOM 939 N N . ARG A 1 123 ? 10.463 -6.257 -20.792 1.00 81.25 123 ARG A N 1
ATOM 940 C CA . ARG A 1 123 ? 11.248 -6.698 -19.650 1.00 81.25 123 ARG A CA 1
ATOM 941 C C . ARG A 1 123 ? 10.434 -7.715 -18.857 1.00 81.25 123 ARG A C 1
ATOM 943 O O . ARG A 1 123 ? 9.259 -7.455 -18.570 1.00 81.25 123 ARG A O 1
ATOM 950 N N . PRO A 1 124 ? 11.043 -8.846 -18.475 1.00 83.12 124 PRO A N 1
ATOM 951 C CA . PRO A 1 124 ? 10.361 -9.831 -17.660 1.00 83.12 124 PRO A CA 1
ATOM 952 C C . PRO A 1 124 ? 10.010 -9.214 -16.302 1.00 83.12 124 PRO A C 1
ATOM 954 O O . PRO A 1 124 ? 10.839 -8.596 -15.624 1.00 83.12 124 PRO A O 1
ATOM 957 N N . PHE A 1 125 ? 8.751 -9.360 -15.903 1.00 89.38 125 PHE A N 1
ATOM 958 C CA . PHE A 1 125 ? 8.317 -9.024 -14.557 1.00 89.38 125 PHE A CA 1
ATOM 959 C C . PHE A 1 125 ? 8.440 -10.295 -13.717 1.00 89.38 125 PHE A C 1
ATOM 961 O O . PHE A 1 125 ? 7.663 -11.221 -13.889 1.00 89.38 125 PHE A O 1
ATOM 968 N N . ILE A 1 126 ? 9.447 -10.361 -12.847 1.00 91.62 126 ILE A N 1
ATOM 969 C CA . ILE A 1 126 ? 9.720 -11.534 -12.011 1.00 91.62 126 ILE A CA 1
ATOM 970 C C . ILE A 1 126 ? 9.473 -11.138 -10.557 1.00 91.62 126 ILE A C 1
ATOM 972 O O . ILE A 1 126 ? 10.158 -10.259 -10.029 1.00 91.62 126 ILE A O 1
ATOM 976 N N . LEU A 1 127 ? 8.486 -11.760 -9.912 1.00 93.44 127 LEU A N 1
ATOM 977 C CA . LEU A 1 127 ? 8.190 -11.532 -8.504 1.00 93.44 127 LEU A CA 1
ATOM 978 C C . LEU A 1 127 ? 9.335 -12.053 -7.648 1.00 93.44 127 LEU A C 1
ATOM 980 O O . LEU A 1 127 ? 9.681 -13.237 -7.705 1.00 93.44 127 LEU A O 1
ATOM 984 N N . TYR A 1 128 ? 9.899 -11.152 -6.846 1.00 94.00 128 TYR A N 1
ATOM 985 C CA . TYR A 1 128 ? 10.971 -11.442 -5.894 1.00 94.00 128 TYR A CA 1
ATOM 986 C C . TYR A 1 128 ? 12.197 -12.139 -6.520 1.00 94.00 128 TYR A C 1
ATOM 988 O O . TYR A 1 128 ? 12.947 -12.794 -5.807 1.00 94.00 128 TYR A O 1
ATOM 996 N N . GLY A 1 129 ? 12.388 -12.023 -7.842 1.00 91.25 129 GLY A N 1
ATOM 997 C CA . GLY A 1 129 ? 13.470 -12.687 -8.581 1.00 91.25 129 GLY A CA 1
ATOM 998 C C . GLY A 1 129 ? 13.266 -14.185 -8.845 1.00 91.25 129 GLY A C 1
ATOM 999 O O . GLY A 1 129 ? 14.142 -14.812 -9.431 1.00 91.25 129 GLY A O 1
ATOM 1000 N N . VAL A 1 130 ? 12.125 -14.766 -8.451 1.00 92.38 130 VAL A N 1
ATOM 1001 C CA . VAL A 1 130 ? 11.902 -16.224 -8.507 1.00 92.38 130 VAL A CA 1
ATOM 1002 C C . VAL A 1 130 ? 10.714 -16.618 -9.38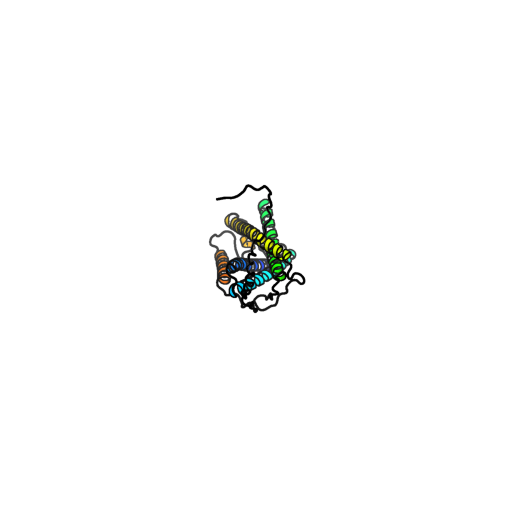3 1.00 92.38 130 VAL A C 1
ATOM 1004 O O . VAL A 1 130 ? 10.813 -17.562 -10.161 1.00 92.38 130 VAL A O 1
ATOM 1007 N N . VAL A 1 131 ? 9.581 -15.920 -9.268 1.00 93.12 131 VAL A N 1
ATOM 1008 C CA . VAL A 1 131 ? 8.326 -16.339 -9.914 1.00 93.12 131 VAL A CA 1
ATOM 1009 C C . VAL A 1 131 ? 8.005 -15.412 -11.087 1.00 93.12 131 VAL A C 1
ATOM 1011 O O . VAL A 1 131 ? 7.753 -14.229 -10.854 1.00 93.12 131 VAL A O 1
ATOM 1014 N N . PRO A 1 132 ? 7.974 -15.895 -12.342 1.00 91.88 132 PRO A N 1
ATOM 1015 C CA . PRO A 1 132 ? 7.545 -15.082 -13.473 1.00 91.88 132 PRO A CA 1
ATOM 1016 C C . PRO A 1 132 ? 6.108 -14.587 -13.284 1.00 91.88 132 PRO A C 1
ATOM 1018 O O . PRO A 1 132 ? 5.203 -15.358 -12.968 1.00 91.88 132 PRO A O 1
ATOM 1021 N N . TRP A 1 133 ? 5.900 -13.296 -13.502 1.00 93.75 133 TRP A N 1
ATOM 1022 C CA . TRP A 1 133 ? 4.593 -12.661 -13.544 1.00 93.75 133 TRP A CA 1
ATOM 1023 C C . TRP A 1 133 ? 4.254 -12.263 -14.971 1.00 93.75 133 TRP A C 1
ATOM 1025 O O . TRP A 1 133 ? 5.121 -11.883 -15.761 1.00 93.75 133 TRP A O 1
ATOM 1035 N N . PHE A 1 134 ? 2.972 -12.325 -15.302 1.00 92.06 134 PHE A N 1
ATOM 1036 C CA . PHE A 1 134 ? 2.512 -11.979 -16.634 1.00 92.06 134 PHE A CA 1
ATOM 1037 C C . PHE A 1 134 ? 2.350 -10.464 -16.791 1.00 92.06 134 PHE A C 1
ATOM 1039 O O . PHE A 1 134 ? 1.941 -9.749 -15.872 1.00 92.06 134 PHE A O 1
ATOM 1046 N N . ASN A 1 135 ? 2.657 -9.974 -17.989 1.00 91.06 135 ASN A N 1
ATOM 1047 C CA . ASN A 1 135 ? 2.196 -8.667 -18.444 1.00 91.06 135 ASN A CA 1
ATOM 1048 C C . ASN A 1 135 ? 0.848 -8.845 -19.151 1.00 91.06 135 ASN A C 1
ATOM 1050 O O . ASN A 1 135 ? 0.564 -9.915 -19.692 1.00 91.06 135 ASN A O 1
ATOM 1054 N N . ILE A 1 136 ? 0.023 -7.803 -19.148 1.00 90.94 136 ILE A N 1
ATOM 1055 C CA . ILE A 1 136 ? -1.296 -7.839 -19.782 1.00 90.94 136 ILE A CA 1
ATOM 1056 C C . ILE A 1 136 ? -1.107 -7.920 -21.310 1.00 90.94 136 ILE A C 1
ATOM 1058 O O . ILE A 1 136 ? -0.482 -7.022 -21.889 1.00 90.94 136 ILE A O 1
ATOM 1062 N N . PRO A 1 137 ? -1.615 -8.974 -21.979 1.00 89.44 137 PRO A N 1
ATOM 1063 C CA . PRO A 1 137 ? -1.481 -9.119 -23.425 1.00 89.44 137 PRO A CA 1
ATOM 1064 C C . PRO A 1 137 ? -2.117 -7.948 -24.181 1.00 89.44 137 PRO A C 1
ATOM 1066 O O . PRO A 1 137 ? -3.159 -7.436 -23.782 1.00 89.44 137 PRO A O 1
ATOM 1069 N N . GLY A 1 138 ? -1.494 -7.534 -25.286 1.00 89.38 138 GLY A N 1
ATOM 1070 C CA . GLY A 1 138 ? -2.029 -6.491 -26.170 1.00 89.38 138 GLY A CA 1
ATOM 1071 C C . GLY A 1 138 ? -1.772 -5.044 -25.736 1.00 89.38 138 GLY A C 1
ATOM 1072 O O . GLY A 1 138 ? -2.094 -4.146 -26.500 1.00 89.38 138 GLY A O 1
ATOM 1073 N N . LEU A 1 139 ? -1.161 -4.797 -24.568 1.00 91.88 139 LEU A N 1
ATOM 1074 C CA . LEU A 1 139 ? -0.896 -3.426 -24.095 1.00 91.88 139 LEU A CA 1
ATOM 1075 C C . LEU A 1 139 ? 0.481 -2.866 -24.477 1.00 91.88 139 LEU A C 1
ATOM 1077 O O . LEU A 1 139 ? 0.738 -1.675 -24.303 1.00 91.88 139 LEU A O 1
ATOM 1081 N N . ARG A 1 140 ? 1.392 -3.711 -24.966 1.00 93.25 140 ARG A N 1
ATOM 1082 C CA . ARG A 1 140 ? 2.789 -3.335 -25.218 1.00 93.25 140 ARG A CA 1
ATOM 1083 C C . ARG A 1 140 ? 2.884 -2.180 -26.220 1.00 93.25 140 ARG A C 1
ATOM 1085 O O . ARG A 1 140 ? 2.349 -2.277 -27.317 1.00 93.25 140 ARG A O 1
ATOM 1092 N N . GLY A 1 141 ? 3.636 -1.138 -25.865 1.00 91.19 141 GLY A N 1
ATOM 1093 C CA . GLY A 1 141 ? 3.875 0.020 -26.730 1.00 91.19 141 GLY A CA 1
ATOM 1094 C C . GLY A 1 141 ? 2.716 1.019 -26.793 1.00 91.19 141 GLY A C 1
ATOM 1095 O O . GLY A 1 141 ? 2.804 1.982 -27.543 1.00 91.19 141 GLY A O 1
ATOM 1096 N N . MET A 1 142 ? 1.641 0.829 -26.018 1.00 94.50 142 MET A N 1
ATOM 1097 C CA . MET A 1 142 ? 0.543 1.797 -25.940 1.00 94.50 142 MET A CA 1
ATOM 1098 C C . MET A 1 142 ? 0.935 2.998 -25.065 1.00 94.50 142 MET A C 1
ATOM 1100 O O . MET A 1 142 ? 0.643 3.020 -23.868 1.00 94.50 142 MET A O 1
ATOM 1104 N N . GLU A 1 143 ? 1.584 3.996 -25.665 1.00 94.12 143 GLU A N 1
ATOM 1105 C CA . GLU A 1 143 ? 2.096 5.197 -24.978 1.00 94.12 143 GLU A CA 1
ATOM 1106 C C . GLU A 1 143 ? 0.996 5.964 -24.234 1.00 94.12 143 GLU A C 1
ATOM 1108 O O . GLU A 1 143 ? 1.102 6.166 -23.029 1.00 94.12 143 GLU A O 1
ATOM 1113 N N . ALA A 1 144 ? -0.133 6.257 -24.887 1.00 95.50 144 ALA A N 1
ATOM 1114 C CA . ALA A 1 144 ? -1.243 6.973 -24.246 1.00 95.50 144 ALA A CA 1
ATOM 1115 C C . ALA A 1 144 ? -1.773 6.269 -22.978 1.00 95.50 144 ALA A C 1
ATOM 1117 O O . ALA A 1 144 ? -2.172 6.916 -22.008 1.00 95.50 144 ALA A O 1
ATOM 1118 N N . LEU A 1 145 ? -1.769 4.930 -22.966 1.00 96.25 145 LEU A N 1
ATOM 1119 C CA . LEU A 1 145 ? -2.179 4.154 -21.796 1.00 96.25 145 LEU A CA 1
ATOM 1120 C C . LEU A 1 145 ? -1.094 4.145 -20.711 1.00 96.25 145 LEU A C 1
ATOM 1122 O O . LEU A 1 145 ? -1.424 4.137 -19.525 1.00 96.25 145 LEU A O 1
ATOM 1126 N N . HIS A 1 146 ? 0.184 4.151 -21.103 1.00 95.69 146 HIS A N 1
ATOM 1127 C CA . HIS A 1 146 ? 1.306 4.312 -20.181 1.00 95.69 146 HIS A CA 1
ATOM 1128 C C . HIS A 1 146 ? 1.209 5.643 -19.430 1.00 95.69 146 HIS A C 1
ATOM 1130 O O . HIS A 1 146 ? 1.167 5.634 -18.200 1.00 95.69 146 HIS A O 1
ATOM 1136 N N . ASP A 1 147 ? 1.066 6.748 -20.159 1.00 96.19 147 ASP A N 1
ATOM 1137 C CA . ASP A 1 147 ? 1.018 8.105 -19.606 1.00 96.19 147 ASP A CA 1
ATOM 1138 C C . ASP A 1 147 ? -0.208 8.306 -18.708 1.00 96.19 147 ASP A C 1
ATOM 1140 O O . ASP A 1 147 ? -0.128 8.893 -17.623 1.00 96.19 147 ASP A O 1
ATOM 1144 N N . GLY A 1 148 ? -1.358 7.765 -19.124 1.00 97.75 148 GLY A N 1
ATOM 1145 C CA . GLY A 1 148 ? -2.573 7.763 -18.314 1.00 97.75 148 GLY A CA 1
ATOM 1146 C C . GLY A 1 148 ? -2.402 6.979 -17.010 1.00 97.75 148 GLY A C 1
ATOM 1147 O O . GLY A 1 148 ? -2.813 7.447 -15.945 1.00 97.75 148 GLY A O 1
ATOM 1148 N N . ALA A 1 149 ? -1.761 5.808 -17.064 1.00 97.44 149 ALA A N 1
ATOM 1149 C CA . ALA A 1 149 ? -1.491 4.998 -15.881 1.00 97.44 149 ALA A CA 1
ATOM 1150 C C . ALA A 1 149 ? -0.469 5.660 -14.947 1.00 97.44 149 ALA A C 1
ATOM 1152 O O . ALA A 1 149 ? -0.682 5.655 -13.734 1.00 97.44 149 ALA A O 1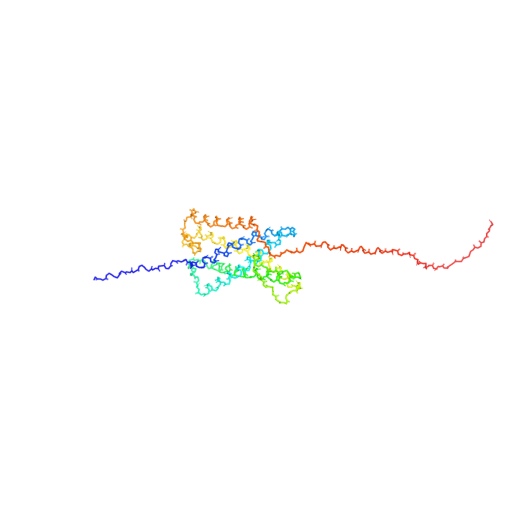
ATOM 1153 N N . GLU A 1 150 ? 0.583 6.276 -15.485 1.00 96.38 150 GLU A N 1
ATOM 1154 C CA . GLU A 1 150 ? 1.576 7.035 -14.718 1.00 96.38 150 GLU A CA 1
ATOM 1155 C C . GLU A 1 150 ? 0.938 8.240 -14.018 1.00 96.38 150 GLU A C 1
ATOM 1157 O O . GLU A 1 150 ? 1.082 8.416 -12.803 1.00 96.38 150 GLU A O 1
ATOM 1162 N N . THR A 1 151 ? 0.143 9.020 -14.753 1.00 97.62 151 THR A N 1
ATOM 1163 C CA . THR A 1 151 ? -0.613 10.156 -14.210 1.00 97.62 151 THR A CA 1
ATOM 1164 C C . THR A 1 151 ? -1.555 9.699 -13.098 1.00 97.62 151 THR A C 1
ATOM 1166 O O . THR A 1 151 ? -1.577 10.284 -12.011 1.00 97.62 151 THR A O 1
ATOM 1169 N N . GLY A 1 152 ? -2.305 8.620 -13.337 1.00 97.94 152 GLY A N 1
ATOM 1170 C CA . GLY A 1 152 ? -3.190 8.020 -12.344 1.00 97.94 152 GLY A CA 1
ATOM 1171 C C . GLY A 1 152 ? -2.432 7.566 -11.097 1.00 97.94 152 GLY A C 1
ATOM 1172 O O . GLY A 1 152 ? -2.842 7.882 -9.982 1.00 97.94 152 GLY A O 1
ATOM 1173 N N . HIS A 1 153 ? -1.297 6.885 -11.262 1.00 97.31 153 HIS A N 1
ATOM 1174 C CA . HIS A 1 153 ? -0.453 6.439 -10.155 1.00 97.31 153 HIS A CA 1
ATOM 1175 C C . HIS A 1 153 ? 0.052 7.622 -9.312 1.00 97.31 153 HIS A C 1
ATOM 1177 O O . HIS A 1 153 ? -0.066 7.600 -8.087 1.00 97.31 153 HIS A O 1
ATOM 1183 N N . SER A 1 154 ? 0.511 8.698 -9.957 1.00 96.19 154 SER A N 1
ATOM 1184 C CA . SER A 1 154 ? 0.952 9.930 -9.289 1.00 96.19 154 SER A CA 1
ATOM 1185 C C . SER A 1 154 ? -0.163 10.590 -8.468 1.00 96.19 154 SER A C 1
ATOM 1187 O O . SER A 1 154 ? 0.039 10.968 -7.310 1.00 96.19 154 SER A O 1
ATOM 1189 N N . TRP A 1 155 ? -1.378 10.685 -9.017 1.00 97.88 155 TRP A N 1
ATOM 1190 C CA . TRP A 1 155 ? -2.532 11.211 -8.282 1.00 97.88 155 TRP A CA 1
ATOM 1191 C C . TRP A 1 155 ? -2.936 10.328 -7.101 1.00 97.88 155 TRP A C 1
ATOM 1193 O O . TRP A 1 155 ? -3.222 10.848 -6.019 1.00 97.88 155 TRP A O 1
ATOM 1203 N N . LEU A 1 156 ? -2.916 9.005 -7.274 1.00 97.62 156 LEU A N 1
ATOM 1204 C CA . LEU A 1 156 ? -3.238 8.058 -6.208 1.00 97.62 156 LEU A CA 1
ATOM 1205 C C . LEU A 1 156 ? -2.271 8.184 -5.022 1.00 97.62 156 LEU A C 1
ATOM 1207 O O . LEU A 1 156 ? -2.726 8.128 -3.881 1.00 97.62 156 LEU A O 1
ATOM 1211 N N . ILE A 1 157 ? -0.980 8.445 -5.255 1.00 96.06 157 ILE A N 1
ATOM 1212 C CA . ILE A 1 157 ? -0.001 8.696 -4.182 1.00 96.06 157 ILE A CA 1
ATOM 1213 C C . ILE A 1 157 ? -0.370 9.950 -3.370 1.00 96.06 157 ILE A C 1
ATOM 1215 O O . ILE A 1 157 ? -0.343 9.925 -2.138 1.00 96.06 157 ILE A O 1
ATOM 1219 N N . LYS A 1 158 ? -0.771 11.044 -4.032 1.00 96.69 158 LYS A N 1
ATOM 1220 C CA . LYS A 1 158 ? -1.188 12.284 -3.345 1.00 96.69 158 LYS A CA 1
ATOM 1221 C C . LYS A 1 158 ? -2.405 12.038 -2.452 1.00 96.69 158 LYS A C 1
ATOM 1223 O O . LYS A 1 158 ? -2.416 12.433 -1.287 1.00 96.69 158 LYS A O 1
ATOM 1228 N N . VAL A 1 159 ? -3.411 11.339 -2.981 1.00 97.62 159 VAL A N 1
ATOM 1229 C CA . VAL A 1 159 ? -4.615 10.963 -2.225 1.00 97.62 159 VAL A CA 1
ATOM 1230 C C . VAL A 1 159 ? -4.263 10.019 -1.074 1.00 97.62 159 VAL A C 1
ATOM 1232 O O . VAL A 1 159 ? -4.765 10.192 0.035 1.00 97.62 159 VAL A O 1
ATOM 1235 N N . PHE A 1 160 ? -3.362 9.060 -1.296 1.00 97.31 160 PHE A N 1
ATOM 1236 C CA . PHE A 1 160 ? -2.880 8.150 -0.261 1.00 97.31 160 PHE A CA 1
ATOM 1237 C C . PHE A 1 160 ? -2.289 8.900 0.940 1.00 97.31 160 PHE A C 1
ATOM 1239 O O . PHE A 1 160 ? -2.651 8.579 2.073 1.00 97.31 160 PHE A O 1
ATOM 1246 N N . TYR A 1 161 ? -1.456 9.924 0.720 1.00 96.50 161 TYR A N 1
ATOM 1247 C CA . TYR A 1 161 ? -0.881 10.711 1.817 1.00 96.50 161 TYR A CA 1
ATOM 1248 C C . TYR A 1 161 ? -1.940 11.451 2.645 1.00 96.50 161 TYR A C 1
ATOM 1250 O O . TYR A 1 161 ? -1.853 11.492 3.874 1.00 96.50 161 TYR A O 1
ATOM 1258 N N . VAL A 1 162 ? -2.988 11.971 2.003 1.00 97.06 162 VAL A N 1
ATOM 1259 C CA . VAL A 1 162 ? -4.122 12.575 2.718 1.00 97.06 162 VAL A CA 1
ATOM 1260 C C . VAL A 1 162 ? -4.870 11.518 3.535 1.00 97.06 162 VAL A C 1
ATOM 1262 O O . VAL A 1 162 ? -5.156 11.727 4.715 1.00 97.06 162 VAL A O 1
ATOM 1265 N N . LEU A 1 163 ? -5.152 10.355 2.944 1.00 96.50 163 LEU A N 1
ATOM 1266 C CA . LEU A 1 163 ? -5.881 9.279 3.615 1.00 96.50 163 LEU A CA 1
ATOM 1267 C C . LEU A 1 163 ? -5.112 8.694 4.802 1.00 96.50 163 LEU A C 1
ATOM 1269 O O . LEU A 1 163 ? -5.718 8.453 5.845 1.00 96.50 163 LEU A O 1
ATOM 1273 N N . ILE A 1 164 ? -3.795 8.489 4.687 1.00 95.25 164 ILE A N 1
ATOM 1274 C CA . ILE A 1 164 ? -2.978 7.981 5.798 1.00 95.25 164 ILE A CA 1
ATOM 1275 C C . ILE A 1 164 ? -2.882 8.991 6.936 1.00 95.25 164 ILE A C 1
ATOM 1277 O O . ILE A 1 164 ? -3.030 8.595 8.093 1.00 95.25 164 ILE A O 1
ATOM 1281 N N . ALA A 1 165 ? -2.760 10.286 6.630 1.00 94.44 165 ALA A N 1
ATOM 1282 C CA . ALA A 1 165 ? -2.816 11.334 7.641 1.00 94.44 165 ALA A CA 1
ATOM 1283 C C . ALA A 1 165 ? -4.162 11.316 8.381 1.00 94.44 165 ALA A C 1
ATOM 1285 O O . ALA A 1 165 ? -4.186 11.248 9.610 1.00 94.44 165 ALA A O 1
ATOM 1286 N N . LEU A 1 166 ? -5.284 11.281 7.650 1.00 93.75 166 LEU A N 1
ATOM 1287 C CA . LEU A 1 166 ? -6.627 11.194 8.237 1.00 93.75 166 LEU A CA 1
ATOM 1288 C C . LEU A 1 166 ? -6.817 9.925 9.077 1.00 93.75 166 LEU A C 1
ATOM 1290 O O . LEU A 1 166 ? -7.411 9.972 10.154 1.00 93.75 166 LEU A O 1
ATOM 1294 N N . HIS A 1 167 ? -6.312 8.791 8.601 1.00 92.06 167 HIS A N 1
ATOM 1295 C CA . HIS A 1 167 ? -6.429 7.503 9.273 1.00 92.06 167 HIS A CA 1
ATOM 1296 C C . HIS A 1 167 ? -5.672 7.463 10.595 1.00 92.06 167 HIS A C 1
ATOM 1298 O O . HIS A 1 167 ? -6.252 7.122 11.628 1.00 92.06 167 HIS A O 1
ATOM 1304 N N . VAL A 1 168 ? -4.392 7.839 10.570 1.00 90.31 168 VAL A N 1
ATOM 1305 C CA . VAL A 1 168 ? -3.538 7.853 11.758 1.00 90.31 168 VAL A CA 1
ATOM 1306 C C . VAL A 1 168 ? -4.038 8.906 12.743 1.00 90.31 168 VAL A C 1
ATOM 1308 O O . VAL A 1 168 ? -4.217 8.590 13.918 1.00 90.31 168 VAL A O 1
ATOM 1311 N N . ALA A 1 169 ? -4.366 10.118 12.282 1.00 89.44 169 ALA A N 1
ATOM 1312 C CA . ALA A 1 169 ? -4.930 11.160 13.139 1.00 89.44 169 ALA A CA 1
ATOM 1313 C C . ALA A 1 169 ? -6.248 10.714 13.790 1.00 89.44 169 ALA A C 1
ATOM 1315 O O . ALA A 1 169 ? -6.437 10.907 14.990 1.00 89.44 169 ALA A O 1
ATOM 1316 N N . GLY A 1 170 ? -7.136 10.059 13.036 1.00 86.12 170 GLY A N 1
ATOM 1317 C CA . GLY A 1 170 ? -8.369 9.479 13.565 1.00 86.12 170 GLY A CA 1
ATOM 1318 C C . GLY A 1 170 ? -8.102 8.421 14.637 1.00 86.12 170 GLY A C 1
ATOM 1319 O O . GLY A 1 170 ? -8.681 8.486 15.722 1.00 86.12 170 GLY A O 1
ATOM 1320 N N . ALA A 1 171 ? -7.188 7.483 14.375 1.00 83.69 171 ALA A N 1
ATOM 1321 C CA . ALA A 1 171 ? -6.814 6.437 15.326 1.00 83.69 171 ALA A CA 1
ATOM 1322 C C . ALA A 1 171 ? -6.233 7.016 16.628 1.00 83.69 171 ALA A C 1
ATOM 1324 O O . ALA A 1 171 ? -6.662 6.624 17.715 1.00 83.69 171 ALA A O 1
ATOM 1325 N N . LEU A 1 172 ? -5.314 7.982 16.529 1.00 83.50 172 LEU A N 1
ATOM 1326 C CA . LEU A 1 172 ? -4.703 8.648 17.684 1.00 83.50 172 LEU A CA 1
ATOM 1327 C C . LEU A 1 172 ? -5.723 9.489 18.457 1.00 83.50 172 LEU A C 1
ATOM 1329 O O . LEU A 1 172 ? -5.787 9.402 19.683 1.00 83.50 172 LEU A O 1
ATOM 1333 N N . LYS A 1 173 ? -6.575 10.249 17.759 1.00 84.06 173 LYS A N 1
ATOM 1334 C CA . LYS A 1 173 ? -7.658 11.013 18.386 1.00 84.06 173 LYS A CA 1
ATOM 1335 C C . LYS A 1 173 ? -8.548 10.094 19.221 1.00 84.06 173 LYS A C 1
ATOM 1337 O O . LYS A 1 173 ? -8.806 10.393 20.383 1.00 84.06 173 LYS A O 1
ATOM 1342 N N . HIS A 1 174 ? -9.000 8.975 18.661 1.00 78.56 174 HIS A N 1
ATOM 1343 C CA . HIS A 1 174 ? -9.842 8.039 19.404 1.00 78.56 174 HIS A CA 1
ATOM 1344 C C . HIS A 1 174 ? -9.096 7.386 20.573 1.00 78.56 174 HIS A C 1
ATOM 1346 O O . HIS A 1 174 ? -9.668 7.244 21.647 1.00 78.56 174 HIS A O 1
ATOM 1352 N N . GLN A 1 175 ? -7.811 7.070 20.415 1.00 74.06 175 GLN A N 1
ATOM 1353 C CA . GLN A 1 175 ? -7.009 6.485 21.490 1.00 74.06 175 GLN A CA 1
ATOM 1354 C C . GLN A 1 175 ? -6.803 7.426 22.683 1.00 74.06 175 GLN A C 1
ATOM 1356 O O . GLN A 1 175 ? -6.854 6.973 23.825 1.00 74.06 175 GLN A O 1
ATOM 1361 N N . PHE A 1 176 ? -6.567 8.719 22.442 1.00 74.44 176 PHE A N 1
ATOM 1362 C CA . PHE A 1 176 ? -6.230 9.668 23.510 1.00 74.44 176 PHE A CA 1
ATOM 1363 C C . PHE A 1 176 ? -7.427 10.471 24.029 1.00 74.44 176 PHE A C 1
ATOM 1365 O O . PHE A 1 176 ? -7.473 10.805 25.212 1.00 74.44 176 PHE A O 1
ATOM 1372 N N . PHE A 1 177 ? -8.409 10.765 23.175 1.00 73.06 177 PHE A N 1
ATOM 1373 C CA . PHE A 1 177 ? -9.524 11.658 23.505 1.00 73.06 177 PHE A CA 1
ATOM 1374 C C . PHE A 1 177 ? -10.861 10.926 23.668 1.00 73.06 177 PHE A C 1
ATOM 1376 O O . PHE A 1 177 ? -11.789 11.481 24.250 1.00 73.06 177 PHE A O 1
ATOM 1383 N N . SER A 1 178 ? -10.987 9.673 23.214 1.00 67.56 178 SER A N 1
ATOM 1384 C CA . SER A 1 178 ? -12.192 8.857 23.415 1.00 67.56 178 SER A CA 1
ATOM 1385 C C . SER A 1 178 ? -11.942 7.794 24.488 1.00 67.56 178 SER A C 1
ATOM 1387 O O . SER A 1 178 ? -11.782 6.614 24.192 1.00 67.56 178 SER A O 1
ATOM 1389 N N . ARG A 1 179 ? -11.943 8.215 25.765 1.00 55.72 179 ARG A N 1
ATOM 1390 C CA . ARG A 1 179 ? -11.663 7.352 26.938 1.00 55.72 179 ARG A CA 1
ATOM 1391 C C . ARG A 1 179 ? -12.526 6.078 27.021 1.00 55.72 179 ARG A C 1
ATOM 1393 O O . ARG A 1 179 ? -12.098 5.111 27.638 1.00 55.72 179 ARG A O 1
ATOM 1400 N N . ASN A 1 180 ? -13.687 6.056 26.356 1.00 55.66 180 ASN A N 1
ATOM 1401 C CA . ASN A 1 180 ? -14.637 4.936 26.357 1.00 55.66 180 ASN A CA 1
ATOM 1402 C C . ASN A 1 180 ? -14.702 4.163 25.018 1.00 55.66 180 ASN A C 1
ATOM 1404 O O . ASN A 1 180 ? -15.524 3.261 24.873 1.00 55.66 180 ASN A O 1
ATOM 1408 N N . GLU A 1 181 ? -13.864 4.494 24.027 1.00 60.50 181 GLU A N 1
ATOM 1409 C CA . GLU A 1 181 ? -13.896 3.882 22.689 1.00 60.50 181 GLU A CA 1
ATOM 1410 C C . GLU A 1 181 ? -12.481 3.550 22.191 1.00 60.50 181 GLU A C 1
ATOM 1412 O O . GLU A 1 181 ? -11.921 4.274 21.364 1.00 60.50 181 GLU A O 1
ATOM 1417 N N . PRO A 1 182 ? -11.874 2.440 22.642 1.00 60.34 182 PRO A N 1
ATOM 1418 C CA . PRO A 1 182 ? -10.525 2.091 22.224 1.00 60.34 182 PRO A CA 1
ATOM 1419 C C . PRO A 1 182 ? -10.543 1.482 20.817 1.00 60.34 182 PRO A C 1
ATOM 1421 O O . PRO A 1 182 ? -10.464 0.268 20.636 1.00 60.34 182 PRO A O 1
ATOM 1424 N N . VAL A 1 183 ? -10.675 2.329 19.795 1.00 63.47 183 VAL A N 1
ATOM 1425 C CA . VAL A 1 183 ? -10.690 1.931 18.377 1.00 63.47 183 VAL A CA 1
ATOM 1426 C C . VAL A 1 183 ? -9.392 1.207 18.009 1.00 63.47 183 VAL A C 1
ATOM 1428 O O . VAL A 1 183 ? -9.437 0.173 17.342 1.00 63.47 183 VAL A O 1
ATOM 1431 N N . LEU A 1 184 ? -8.251 1.672 18.533 1.00 61.69 184 LEU A N 1
ATOM 1432 C CA . LEU A 1 184 ? -6.965 0.991 18.384 1.00 61.69 184 LEU A CA 1
ATOM 1433 C C . LEU A 1 184 ? -6.976 -0.402 19.028 1.00 61.69 184 LEU A C 1
ATOM 1435 O O . LEU A 1 184 ? -6.470 -1.336 18.419 1.00 61.69 184 LEU A O 1
ATOM 1439 N N . ALA A 1 185 ? -7.632 -0.603 20.176 1.00 59.97 185 ALA A N 1
ATOM 1440 C CA . ALA A 1 185 ? -7.735 -1.925 20.811 1.00 59.97 185 ALA A CA 1
ATOM 1441 C C . ALA A 1 185 ? -8.564 -2.948 20.025 1.00 59.97 185 ALA A C 1
ATOM 1443 O O . ALA A 1 185 ? -8.507 -4.145 20.322 1.00 59.97 185 ALA A O 1
ATOM 1444 N N . ARG A 1 186 ? -9.334 -2.498 19.027 1.00 69.06 186 ARG A N 1
ATOM 1445 C CA . ARG A 1 186 ? -10.079 -3.392 18.136 1.00 69.06 186 ARG A CA 1
ATOM 1446 C C . ARG A 1 186 ? -9.185 -4.008 17.059 1.00 69.06 186 ARG A C 1
ATOM 1448 O O . ARG A 1 186 ? -9.491 -5.112 16.619 1.00 69.06 186 ARG A O 1
ATOM 1455 N N . MET A 1 187 ? -8.112 -3.316 16.660 1.00 72.38 187 MET A N 1
ATOM 1456 C CA . MET A 1 187 ? -7.189 -3.740 15.596 1.00 72.38 187 MET A CA 1
ATOM 1457 C C . MET A 1 187 ? -5.774 -4.060 16.084 1.00 72.38 187 MET A C 1
ATOM 1459 O O . MET A 1 187 ? -5.082 -4.823 15.428 1.00 72.38 187 MET A O 1
ATOM 1463 N N . ALA A 1 188 ? -5.314 -3.522 17.211 1.00 63.66 188 ALA A N 1
ATOM 1464 C CA . ALA A 1 188 ? -4.008 -3.835 17.777 1.00 63.66 188 ALA A CA 1
ATOM 1465 C C . ALA A 1 188 ? -4.074 -5.176 18.536 1.00 63.66 188 ALA A C 1
ATOM 1467 O O . ALA A 1 188 ? -4.906 -5.311 19.444 1.00 63.66 188 ALA A O 1
ATOM 1468 N N . PRO A 1 189 ? -3.214 -6.163 18.215 1.00 55.09 189 PRO A N 1
ATOM 1469 C CA . PRO A 1 189 ? -3.164 -7.428 18.937 1.00 55.09 189 PRO A CA 1
ATOM 1470 C C . PRO A 1 189 ? -2.994 -7.183 20.442 1.00 55.09 189 PRO A C 1
ATOM 1472 O O . PRO A 1 189 ? -1.987 -6.648 20.901 1.00 55.09 189 PRO A O 1
ATOM 1475 N N . GLY A 1 190 ? -4.010 -7.546 21.223 1.00 51.56 190 GLY A N 1
ATOM 1476 C CA . GLY A 1 190 ? -3.932 -7.536 22.681 1.00 51.56 190 GLY A CA 1
ATOM 1477 C C . GLY A 1 190 ? -4.046 -6.177 23.387 1.00 51.56 190 GLY A C 1
ATOM 1478 O O . GLY A 1 190 ? -3.991 -6.190 24.610 1.00 51.56 190 GLY A O 1
ATOM 1479 N N . ALA A 1 191 ? -4.258 -5.036 22.721 1.00 46.22 191 ALA A N 1
ATOM 1480 C CA . ALA A 1 191 ? -4.329 -3.726 23.398 1.00 46.22 191 ALA A CA 1
ATOM 1481 C C . ALA A 1 191 ? -5.588 -3.541 24.281 1.00 46.22 191 ALA A C 1
ATOM 1483 O O . ALA A 1 191 ? -6.661 -4.064 23.966 1.00 46.22 191 ALA A O 1
ATOM 1484 N N . MET A 1 192 ? -5.442 -2.821 25.398 1.00 47.62 192 MET A N 1
ATOM 1485 C CA . MET A 1 192 ? -6.525 -2.377 26.294 1.00 47.62 192 MET A CA 1
ATOM 1486 C C . MET A 1 192 ? -6.651 -0.844 26.176 1.00 47.62 192 MET A C 1
ATOM 1488 O O . MET A 1 192 ? -5.786 -0.189 25.603 1.00 47.62 192 MET A O 1
ATOM 1492 N N . ALA A 1 193 ? -7.763 -0.262 26.622 1.00 44.31 193 ALA A N 1
ATOM 1493 C CA . ALA A 1 193 ? -7.962 1.189 26.568 1.00 44.31 193 ALA A CA 1
ATOM 1494 C C . ALA A 1 193 ? -7.217 1.903 27.709 1.00 44.31 193 ALA A C 1
ATOM 1496 O O . ALA A 1 193 ? -7.338 1.478 28.857 1.00 44.31 193 ALA A O 1
ATOM 1497 N N . GLY A 1 194 ? -6.585 3.052 27.433 1.00 50.94 194 GLY A N 1
ATOM 1498 C CA . GLY A 1 194 ? -6.415 4.103 28.449 1.00 50.94 194 GLY A CA 1
ATOM 1499 C C . GLY A 1 194 ? -5.040 4.303 29.103 1.00 50.94 194 GLY A C 1
ATOM 1500 O O . GLY A 1 194 ? -4.977 5.053 30.076 1.00 50.94 194 GLY A O 1
ATOM 1501 N N . ARG A 1 195 ? -3.934 3.724 28.609 1.00 55.72 195 ARG A N 1
ATOM 1502 C CA . ARG A 1 195 ? -2.573 4.075 29.084 1.00 55.72 195 ARG A CA 1
ATOM 1503 C C . ARG A 1 195 ? -1.677 4.643 27.971 1.00 55.72 195 ARG A C 1
ATOM 1505 O O . ARG A 1 195 ? -1.632 4.127 26.861 1.00 55.72 195 ARG A O 1
ATOM 1512 N N . ILE A 1 196 ? -0.945 5.716 28.290 1.00 52.31 196 ILE A N 1
ATOM 1513 C CA . ILE A 1 196 ? -0.042 6.440 27.366 1.00 52.31 196 ILE A CA 1
ATOM 1514 C C . ILE A 1 196 ? 1.272 5.663 27.135 1.00 52.31 196 ILE A C 1
ATOM 1516 O O . ILE A 1 196 ? 1.846 5.723 26.054 1.00 52.31 196 ILE A O 1
ATOM 1520 N N . LEU A 1 197 ? 1.706 4.870 28.122 1.00 54.94 197 LEU A N 1
ATOM 1521 C CA . LEU A 1 197 ? 2.899 4.014 28.077 1.00 54.94 197 LEU A CA 1
ATOM 1522 C C . LEU A 1 197 ? 2.508 2.530 28.053 1.00 54.94 197 LEU A C 1
ATOM 1524 O O . LEU A 1 197 ? 2.963 1.740 28.880 1.00 54.94 197 LEU A O 1
ATOM 1528 N N . GLU A 1 198 ? 1.607 2.132 27.150 1.00 62.62 198 GLU A N 1
ATOM 1529 C CA . GLU A 1 198 ? 1.363 0.702 26.948 1.00 62.62 198 GLU A CA 1
ATOM 1530 C C . GLU A 1 198 ? 2.559 0.069 26.220 1.00 62.62 198 GLU A C 1
ATOM 1532 O O . GLU A 1 198 ? 2.855 0.477 25.093 1.00 62.62 198 GLU A O 1
ATOM 1537 N N . PRO A 1 199 ? 3.198 -0.983 26.778 1.00 62.25 199 PRO A N 1
ATOM 1538 C CA . PRO A 1 199 ? 4.315 -1.692 26.136 1.00 62.25 199 PRO A CA 1
ATOM 1539 C C . PRO A 1 199 ? 4.010 -2.166 24.706 1.00 62.25 199 PRO A C 1
ATOM 1541 O O . PRO A 1 199 ? 4.901 -2.404 23.902 1.00 62.25 199 PRO A O 1
ATOM 1544 N N . ARG A 1 200 ? 2.726 -2.283 24.362 1.00 69.38 200 ARG A N 1
ATOM 1545 C CA . ARG A 1 200 ? 2.229 -2.738 23.062 1.00 69.38 200 ARG A CA 1
ATOM 1546 C C . ARG A 1 200 ? 2.280 -1.657 21.979 1.00 69.38 200 ARG A C 1
ATOM 1548 O O . ARG A 1 200 ? 2.483 -1.993 20.818 1.00 69.38 200 ARG A O 1
ATOM 1555 N N . LEU A 1 201 ? 2.150 -0.376 22.341 1.00 68.75 201 LEU A N 1
ATOM 1556 C CA . LEU A 1 201 ? 2.405 0.727 21.406 1.00 68.75 201 LEU A CA 1
ATOM 1557 C C . LEU A 1 201 ? 3.887 0.768 21.035 1.00 68.75 201 LEU A C 1
ATOM 1559 O O . LEU A 1 201 ? 4.212 0.964 19.868 1.00 68.75 201 LEU A O 1
ATOM 1563 N N . LEU A 1 202 ? 4.772 0.484 21.997 1.00 75.44 202 LEU A N 1
ATOM 1564 C CA . LEU A 1 202 ? 6.202 0.337 21.728 1.00 75.44 202 LEU A CA 1
ATOM 1565 C C . LEU A 1 202 ? 6.471 -0.818 20.758 1.00 75.44 202 LEU A C 1
ATOM 1567 O O . LEU A 1 202 ? 7.263 -0.640 19.846 1.00 75.44 202 LEU A O 1
ATOM 1571 N N . LEU A 1 203 ? 5.776 -1.956 20.873 1.00 79.31 203 LEU A N 1
ATOM 1572 C CA . LEU A 1 203 ? 5.905 -3.049 19.895 1.00 79.31 203 LEU A CA 1
ATOM 1573 C C . LEU A 1 203 ? 5.472 -2.639 18.483 1.00 79.31 203 LEU A C 1
ATOM 1575 O O . LEU A 1 203 ? 6.139 -3.008 17.522 1.00 79.31 203 LEU A O 1
ATOM 1579 N N . ILE A 1 204 ? 4.390 -1.865 18.342 1.00 81.00 204 ILE A N 1
ATOM 1580 C CA . ILE A 1 204 ? 3.974 -1.336 17.034 1.00 81.00 204 ILE A CA 1
ATOM 1581 C C . ILE A 1 204 ? 5.047 -0.390 16.489 1.00 81.00 204 ILE A C 1
ATOM 1583 O O . ILE A 1 204 ? 5.446 -0.532 15.339 1.00 81.00 204 ILE A O 1
ATOM 1587 N N . VAL A 1 205 ? 5.549 0.538 17.309 1.00 83.94 205 VAL A N 1
ATOM 1588 C CA . VAL A 1 205 ? 6.601 1.485 16.909 1.00 83.94 205 VAL A CA 1
ATOM 1589 C C . VAL A 1 205 ? 7.885 0.754 16.517 1.00 83.94 205 VAL A C 1
ATOM 1591 O O . VAL A 1 205 ? 8.438 1.035 15.460 1.00 83.94 205 VAL A O 1
ATOM 1594 N N . LEU A 1 206 ? 8.332 -0.216 17.317 1.00 87.69 206 LEU A N 1
ATOM 1595 C CA . LEU A 1 206 ? 9.504 -1.042 17.025 1.00 87.69 206 LEU A CA 1
ATOM 1596 C C . LEU A 1 206 ? 9.300 -1.884 15.763 1.00 87.69 206 LEU A C 1
ATOM 1598 O O . LEU A 1 206 ? 10.209 -1.978 14.947 1.00 87.69 206 LEU A O 1
ATOM 1602 N N . GLY A 1 207 ? 8.108 -2.450 15.566 1.00 88.31 207 GLY A N 1
ATOM 1603 C CA . GLY A 1 207 ? 7.756 -3.180 14.350 1.00 88.31 207 GLY A CA 1
ATOM 1604 C C . GLY A 1 207 ? 7.805 -2.287 13.111 1.00 88.31 207 GLY A C 1
ATOM 1605 O O . GLY A 1 207 ? 8.427 -2.651 12.117 1.00 88.31 207 GLY A O 1
ATOM 1606 N N . VAL A 1 208 ? 7.222 -1.087 13.183 1.00 90.12 208 VAL A N 1
ATOM 1607 C CA . VAL A 1 208 ? 7.281 -0.083 12.108 1.00 90.12 208 VAL A CA 1
ATOM 1608 C C . VAL A 1 208 ? 8.725 0.339 11.835 1.00 90.12 208 VAL A C 1
ATOM 1610 O O . VAL A 1 208 ? 9.142 0.341 10.680 1.00 90.12 208 VAL A O 1
ATOM 1613 N N . ALA A 1 209 ? 9.507 0.636 12.874 1.00 92.38 209 ALA A N 1
ATOM 1614 C CA . ALA A 1 209 ? 10.920 0.981 12.739 1.00 92.38 209 ALA A CA 1
ATOM 1615 C C . ALA A 1 209 ? 11.725 -0.162 12.103 1.00 92.38 209 ALA A C 1
ATOM 1617 O O . ALA A 1 209 ? 12.540 0.084 11.218 1.00 92.38 209 ALA A O 1
ATOM 1618 N N . GLY A 1 210 ? 11.450 -1.410 12.491 1.00 94.44 210 GLY A N 1
ATOM 1619 C CA . GLY A 1 210 ? 12.049 -2.604 11.901 1.00 94.44 210 GLY A CA 1
ATOM 1620 C C . GLY A 1 210 ? 11.712 -2.759 10.419 1.00 94.44 210 GLY A C 1
ATOM 1621 O O . GLY A 1 210 ? 12.607 -3.012 9.619 1.00 94.44 210 GLY A O 1
ATOM 1622 N N . VAL A 1 211 ? 10.453 -2.538 10.025 1.00 94.94 211 VAL A N 1
ATOM 1623 C CA . VAL A 1 211 ? 10.028 -2.552 8.613 1.00 94.94 211 VAL A CA 1
ATOM 1624 C C . VAL A 1 211 ? 10.724 -1.449 7.815 1.00 94.94 211 VAL A C 1
ATOM 1626 O O . VAL A 1 211 ? 11.211 -1.713 6.718 1.00 94.94 211 VAL A O 1
ATOM 1629 N N . ILE A 1 212 ? 10.811 -0.232 8.360 1.00 95.12 212 ILE A N 1
ATOM 1630 C CA . ILE A 1 212 ? 11.506 0.889 7.713 1.00 95.12 212 ILE A CA 1
ATOM 1631 C C . ILE A 1 212 ? 12.991 0.566 7.544 1.00 95.12 212 ILE A C 1
ATOM 1633 O O . ILE A 1 212 ? 13.521 0.717 6.447 1.00 95.12 212 ILE A O 1
ATOM 1637 N N . ALA A 1 213 ? 13.655 0.090 8.599 1.00 95.12 213 ALA A N 1
ATOM 1638 C CA . ALA A 1 213 ? 15.062 -0.287 8.553 1.00 95.12 213 ALA A CA 1
ATOM 1639 C C . ALA A 1 213 ? 15.304 -1.409 7.534 1.00 95.12 213 ALA A C 1
ATOM 1641 O O . ALA A 1 213 ? 16.198 -1.294 6.699 1.00 95.12 213 ALA A O 1
ATOM 1642 N N . ALA A 1 214 ? 14.464 -2.447 7.536 1.00 94.44 214 ALA A N 1
ATOM 1643 C CA . ALA A 1 214 ? 14.528 -3.531 6.564 1.00 94.44 214 ALA A CA 1
ATOM 1644 C C . ALA A 1 214 ? 14.371 -3.007 5.128 1.00 94.44 214 ALA A C 1
ATOM 1646 O O . ALA A 1 214 ? 15.225 -3.257 4.283 1.00 94.44 214 ALA A O 1
ATOM 1647 N N . ALA A 1 215 ? 13.335 -2.212 4.853 1.00 94.69 215 ALA A N 1
ATOM 1648 C CA . ALA A 1 215 ? 13.091 -1.649 3.526 1.00 94.69 215 ALA A CA 1
ATOM 1649 C C . ALA A 1 215 ? 14.168 -0.642 3.087 1.00 94.69 215 ALA A C 1
ATOM 1651 O O . ALA A 1 215 ? 14.392 -0.469 1.888 1.00 94.69 215 ALA A O 1
ATOM 1652 N N . ARG A 1 216 ? 14.843 0.025 4.031 1.00 94.69 216 ARG A N 1
ATOM 1653 C CA . ARG A 1 216 ? 15.890 1.011 3.746 1.00 94.69 216 ARG A CA 1
ATOM 1654 C C . ARG A 1 216 ? 17.247 0.369 3.485 1.00 94.69 216 ARG A C 1
ATOM 1656 O O . ARG A 1 216 ? 17.926 0.798 2.558 1.00 94.69 216 ARG A O 1
ATOM 1663 N N . PHE A 1 217 ? 17.630 -0.613 4.298 1.00 93.69 217 PHE A N 1
ATOM 1664 C CA . PHE A 1 217 ? 19.003 -1.117 4.358 1.00 93.69 217 PHE A CA 1
ATOM 1665 C C . PHE A 1 217 ? 19.182 -2.520 3.786 1.00 93.69 217 PHE A C 1
ATOM 1667 O O . PHE A 1 217 ? 20.299 -2.858 3.402 1.00 93.69 217 PHE A O 1
ATOM 1674 N N . LEU A 1 218 ? 18.127 -3.338 3.690 1.00 92.62 218 LEU A N 1
ATOM 1675 C CA . LEU A 1 218 ? 18.277 -4.633 3.034 1.00 92.62 218 LEU A CA 1
ATOM 1676 C C . LEU A 1 218 ? 18.453 -4.430 1.522 1.00 92.62 218 LEU A C 1
ATOM 1678 O O . LEU A 1 218 ? 17.707 -3.651 0.903 1.00 92.62 218 LEU A O 1
ATOM 1682 N N . PRO A 1 219 ? 19.431 -5.118 0.909 1.00 89.56 219 PRO A N 1
ATOM 1683 C CA . PRO A 1 219 ? 19.563 -5.120 -0.536 1.00 89.56 219 PRO A CA 1
ATOM 1684 C C . PRO A 1 219 ? 18.324 -5.786 -1.154 1.00 89.56 219 PRO A C 1
ATOM 1686 O O . PRO A 1 219 ? 17.808 -6.760 -0.594 1.00 89.56 219 PRO A O 1
ATOM 1689 N N . PRO A 1 220 ? 17.809 -5.269 -2.284 1.00 90.25 220 PRO A N 1
ATOM 1690 C CA . PRO A 1 220 ? 16.746 -5.957 -2.998 1.00 90.25 220 PRO A CA 1
ATOM 1691 C C . PRO A 1 220 ? 17.245 -7.334 -3.476 1.00 90.25 220 PRO A C 1
ATOM 1693 O O . PRO A 1 220 ? 18.436 -7.477 -3.769 1.00 90.25 220 PRO A O 1
ATOM 1696 N N . PRO A 1 221 ? 16.359 -8.341 -3.581 1.00 89.88 221 PRO A N 1
ATOM 1697 C CA . PRO A 1 221 ? 16.701 -9.612 -4.214 1.00 89.88 221 PRO A CA 1
ATOM 1698 C C . PRO A 1 221 ? 17.273 -9.393 -5.617 1.00 89.88 221 PRO A C 1
ATOM 1700 O O . PRO A 1 221 ? 16.874 -8.440 -6.297 1.00 89.88 221 PRO A O 1
ATOM 1703 N N . ASP A 1 222 ? 18.163 -10.284 -6.070 1.00 87.31 222 ASP A N 1
ATOM 1704 C CA . ASP A 1 222 ? 18.590 -10.259 -7.471 1.00 87.31 222 ASP A CA 1
ATOM 1705 C C . ASP A 1 222 ? 17.329 -10.406 -8.344 1.00 87.31 222 ASP A C 1
ATOM 1707 O O . ASP A 1 222 ? 16.567 -11.361 -8.164 1.00 87.31 222 ASP A O 1
ATOM 1711 N N . PRO A 1 223 ? 17.057 -9.460 -9.258 1.00 82.56 223 PRO A N 1
ATOM 1712 C CA . PRO A 1 223 ? 15.851 -9.483 -10.074 1.00 82.56 223 PRO A CA 1
ATOM 1713 C C . PRO A 1 223 ? 15.778 -10.681 -11.034 1.00 82.56 223 PRO A C 1
ATOM 1715 O O . PRO A 1 223 ? 14.769 -10.815 -11.727 1.00 82.56 223 PRO A O 1
ATOM 1718 N N . GLY A 1 224 ? 16.820 -11.519 -11.124 1.00 78.81 224 GLY A N 1
ATOM 1719 C CA . GLY A 1 224 ? 16.873 -12.701 -11.994 1.00 78.81 224 GLY A CA 1
ATOM 1720 C C . GLY A 1 224 ? 17.031 -12.350 -13.477 1.00 78.81 224 GLY A C 1
ATOM 1721 O O . GLY A 1 224 ? 17.103 -13.224 -14.335 1.00 78.81 224 GLY A O 1
ATOM 1722 N N . PHE A 1 225 ? 17.091 -11.054 -13.781 1.00 79.50 225 PHE A N 1
ATOM 1723 C CA . PHE A 1 225 ? 17.281 -10.482 -15.101 1.00 79.50 225 PHE A CA 1
ATOM 1724 C C . PHE A 1 225 ? 17.986 -9.137 -14.948 1.00 79.50 225 PHE A C 1
ATOM 1726 O O . PHE A 1 225 ? 17.555 -8.294 -14.160 1.00 79.50 225 PHE A O 1
ATOM 1733 N N . ARG A 1 226 ? 19.044 -8.902 -15.724 1.00 74.25 226 ARG A N 1
ATOM 1734 C CA . ARG A 1 226 ? 19.739 -7.611 -15.756 1.00 74.25 226 ARG A CA 1
ATOM 1735 C C . ARG A 1 226 ? 19.489 -6.956 -17.112 1.00 74.25 226 ARG A C 1
ATOM 1737 O O . ARG A 1 226 ? 19.764 -7.591 -18.130 1.00 74.25 226 ARG A O 1
ATOM 1744 N N . PRO A 1 227 ? 18.962 -5.719 -17.155 1.00 69.62 227 PRO A N 1
ATOM 1745 C CA . PRO A 1 227 ? 18.875 -4.980 -18.405 1.00 69.62 227 PRO A CA 1
ATOM 1746 C C . PRO A 1 227 ? 20.272 -4.848 -19.016 1.00 69.62 227 PRO A C 1
ATOM 1748 O O . PRO A 1 227 ? 21.246 -4.686 -18.276 1.00 69.62 227 PRO A O 1
ATOM 1751 N N . ALA A 1 228 ? 20.367 -4.874 -20.347 1.00 67.69 228 ALA A N 1
ATOM 1752 C CA . ALA A 1 228 ? 21.594 -4.458 -21.013 1.00 67.69 228 ALA A CA 1
ATOM 1753 C C . ALA A 1 228 ? 21.981 -3.053 -20.507 1.00 67.69 228 ALA A C 1
ATOM 1755 O O . ALA A 1 228 ? 21.077 -2.237 -20.268 1.00 67.69 228 ALA A O 1
ATOM 1756 N N . PRO A 1 229 ? 23.282 -2.761 -20.305 1.00 60.78 229 PRO A N 1
ATOM 1757 C CA . PRO A 1 229 ? 23.708 -1.403 -19.995 1.00 60.78 229 PRO A CA 1
ATOM 1758 C C . PRO A 1 229 ? 23.104 -0.474 -21.044 1.00 60.78 229 PRO A C 1
ATOM 1760 O O . PRO A 1 229 ? 23.011 -0.859 -22.210 1.00 60.78 229 PRO A O 1
ATOM 1763 N N . ALA A 1 230 ? 22.638 0.705 -20.627 1.00 55.38 230 ALA A N 1
ATOM 1764 C CA . ALA A 1 230 ? 22.127 1.694 -21.562 1.00 55.38 230 ALA A CA 1
ATOM 1765 C C . ALA A 1 230 ? 23.247 1.983 -22.567 1.00 55.38 230 ALA A C 1
ATOM 1767 O O . ALA A 1 230 ? 24.202 2.687 -22.249 1.00 55.38 230 ALA A O 1
ATOM 1768 N N . THR A 1 231 ? 23.181 1.370 -23.748 1.00 45.78 231 THR A N 1
ATOM 1769 C CA . THR A 1 231 ? 24.060 1.720 -24.849 1.00 45.78 231 THR A CA 1
ATOM 1770 C C . THR A 1 231 ? 23.770 3.181 -25.103 1.00 45.78 231 THR A C 1
ATOM 1772 O O . THR A 1 231 ? 22.635 3.532 -25.436 1.00 45.78 231 THR A O 1
ATOM 1775 N N . VAL A 1 232 ? 24.766 4.034 -24.879 1.00 48.47 232 VAL A N 1
ATOM 1776 C CA . VAL A 1 232 ? 24.778 5.371 -25.458 1.00 48.47 232 VAL A CA 1
ATOM 1777 C C . VAL A 1 232 ? 24.482 5.130 -26.932 1.00 48.47 232 VAL A C 1
ATOM 1779 O O . VAL A 1 232 ? 25.272 4.473 -27.609 1.00 48.47 232 VAL A O 1
ATOM 1782 N N . SER A 1 233 ? 23.289 5.517 -27.392 1.00 45.47 233 SER A N 1
ATOM 1783 C CA . SER A 1 233 ? 23.011 5.514 -28.824 1.00 45.47 233 SER A CA 1
ATOM 1784 C C . SER A 1 233 ? 24.176 6.270 -29.453 1.00 45.47 233 SER A C 1
ATOM 1786 O O . SER A 1 233 ? 24.477 7.357 -28.945 1.00 45.47 233 SER A O 1
ATOM 1788 N N . PRO A 1 234 ? 24.874 5.727 -30.469 1.00 47.84 234 PRO A N 1
ATOM 1789 C CA . PRO A 1 234 ? 25.858 6.517 -31.185 1.00 47.84 234 PRO A CA 1
ATOM 1790 C C . PRO A 1 234 ? 25.152 7.817 -31.541 1.00 47.84 234 PRO A C 1
ATOM 1792 O O . PRO A 1 234 ? 24.024 7.769 -32.046 1.00 47.84 234 PRO A O 1
ATOM 1795 N N . ALA A 1 235 ? 25.742 8.947 -31.146 1.00 52.62 235 ALA A N 1
ATOM 1796 C CA . ALA A 1 235 ? 25.234 10.248 -31.535 1.00 52.62 235 ALA A CA 1
ATOM 1797 C C . ALA A 1 235 ? 24.902 10.160 -33.026 1.00 52.62 235 ALA A C 1
ATOM 1799 O O . ALA A 1 235 ? 25.716 9.641 -33.798 1.00 52.62 235 ALA A O 1
ATOM 1800 N N . ALA A 1 236 ? 23.683 10.565 -33.397 1.00 54.97 236 ALA A N 1
ATOM 1801 C CA . ALA A 1 236 ? 23.328 10.674 -34.800 1.00 54.97 236 ALA A CA 1
ATOM 1802 C C . ALA A 1 236 ? 24.488 11.402 -35.505 1.00 54.97 236 ALA A C 1
ATOM 1804 O O . ALA A 1 236 ? 24.997 12.376 -34.934 1.00 54.97 236 ALA A O 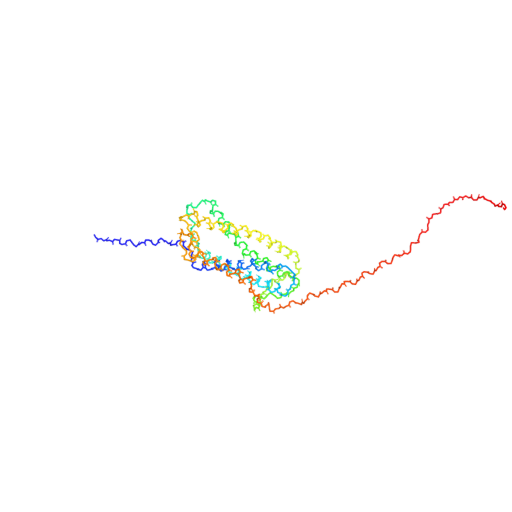1
ATOM 1805 N N . PRO A 1 237 ? 24.984 10.892 -36.649 1.00 53.75 237 PRO A N 1
ATOM 1806 C CA . PRO A 1 237 ? 26.080 11.545 -37.346 1.00 53.75 237 PRO A CA 1
ATOM 1807 C C . PRO A 1 237 ? 25.723 13.024 -37.523 1.00 53.75 237 PRO A C 1
ATOM 1809 O O . PRO A 1 237 ? 24.552 13.313 -37.791 1.00 53.75 237 PRO A O 1
ATOM 1812 N N . PRO A 1 238 ? 26.676 13.948 -37.302 1.00 55.56 238 PRO A N 1
ATOM 1813 C CA . PRO A 1 238 ? 26.398 15.369 -37.425 1.00 55.56 238 PRO A CA 1
ATOM 1814 C C . PRO A 1 238 ? 25.748 15.612 -38.784 1.00 55.56 238 PRO A C 1
ATOM 1816 O O . PRO A 1 238 ? 26.233 15.111 -39.802 1.00 55.56 238 PRO A O 1
ATOM 1819 N N . GLU A 1 239 ? 24.619 16.319 -38.763 1.00 58.03 239 GLU A N 1
ATOM 1820 C CA . GLU A 1 239 ? 23.931 16.773 -39.966 1.00 58.03 239 GLU A CA 1
ATOM 1821 C C . GLU A 1 239 ? 24.978 17.394 -40.905 1.00 58.03 239 GLU A C 1
ATOM 1823 O O . GLU A 1 239 ? 25.811 18.182 -40.438 1.00 58.03 239 GLU A O 1
ATOM 1828 N N . PRO A 1 240 ? 25.029 17.000 -42.191 1.00 52.59 240 PRO A N 1
ATOM 1829 C CA . PRO A 1 240 ? 25.990 17.581 -43.111 1.00 52.59 240 PRO A CA 1
ATOM 1830 C C . PRO A 1 240 ? 25.756 19.089 -43.143 1.00 52.59 240 PRO A C 1
ATOM 1832 O O . PRO A 1 240 ? 24.648 19.538 -43.423 1.00 52.59 240 PRO A O 1
ATOM 1835 N N . ALA A 1 241 ? 26.804 19.845 -42.806 1.00 53.44 241 ALA A N 1
ATOM 1836 C CA . ALA A 1 241 ? 26.788 21.297 -42.823 1.00 53.44 241 ALA A CA 1
ATOM 1837 C C . ALA A 1 241 ? 26.187 21.773 -44.150 1.00 53.44 241 ALA A C 1
ATOM 1839 O O . ALA A 1 241 ? 26.709 21.432 -45.215 1.00 53.44 241 ALA A O 1
ATOM 1840 N N . GLU A 1 242 ? 25.091 22.531 -44.076 1.00 49.72 242 GLU A N 1
ATOM 1841 C CA . GLU A 1 242 ? 24.564 23.268 -45.216 1.00 49.72 242 GLU A CA 1
ATOM 1842 C C . GLU A 1 242 ? 25.709 24.099 -45.794 1.00 49.72 242 GLU A C 1
ATOM 1844 O O . GLU A 1 242 ? 26.168 25.083 -45.211 1.00 49.72 242 GLU A O 1
ATOM 1849 N N . ALA A 1 243 ? 26.218 23.652 -46.939 1.00 49.00 243 ALA A N 1
ATOM 1850 C CA . ALA A 1 243 ? 27.110 24.437 -47.757 1.00 49.00 243 ALA A CA 1
ATOM 1851 C C . ALA A 1 243 ? 26.306 25.650 -48.228 1.00 49.00 243 ALA A C 1
ATOM 1853 O O . ALA A 1 243 ? 25.448 25.540 -49.102 1.00 49.00 243 ALA A O 1
ATOM 1854 N N . SER A 1 244 ? 26.571 26.802 -47.619 1.00 49.78 244 SER A N 1
ATOM 1855 C CA . SER A 1 244 ? 26.134 28.101 -48.112 1.00 49.78 244 SER A CA 1
ATOM 1856 C C . SER A 1 244 ? 26.595 28.245 -49.566 1.00 49.78 244 SER A C 1
ATOM 1858 O O . SER A 1 244 ? 27.787 28.423 -49.830 1.00 49.78 244 SER A O 1
ATOM 1860 N N . GLY A 1 245 ? 25.657 28.093 -50.502 1.00 40.19 245 GLY A N 1
ATOM 1861 C CA . GLY A 1 245 ? 25.889 28.302 -51.927 1.00 40.19 245 GLY A CA 1
ATOM 1862 C C . GLY A 1 245 ? 26.209 29.772 -52.234 1.00 40.19 245 GLY A C 1
ATOM 1863 O O . GLY A 1 245 ? 25.807 30.659 -51.4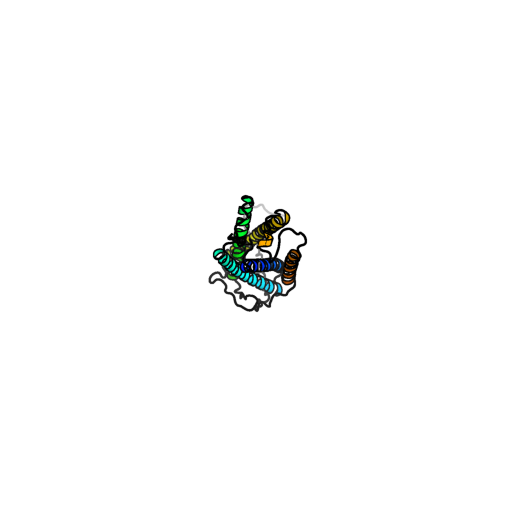76 1.00 40.19 245 GLY A O 1
ATOM 1864 N N . PRO A 1 246 ? 26.942 30.060 -53.322 1.00 48.12 246 PRO A N 1
ATOM 1865 C CA . PRO A 1 246 ? 27.276 31.427 -53.689 1.00 48.12 246 PRO A CA 1
ATOM 1866 C C . PRO A 1 246 ? 26.037 32.165 -54.213 1.00 48.12 246 PRO A C 1
ATOM 1868 O O . PRO A 1 246 ? 25.343 31.683 -55.105 1.00 48.12 246 PRO A O 1
ATOM 1871 N N . HIS A 1 247 ? 25.775 33.346 -53.649 1.00 43.81 247 HIS A N 1
ATOM 1872 C CA . HIS A 1 247 ? 24.800 34.302 -54.165 1.00 43.81 247 HIS A CA 1
ATOM 1873 C C . HIS A 1 247 ? 25.251 34.821 -55.535 1.00 43.81 247 HIS A C 1
ATOM 1875 O O . HIS A 1 247 ? 26.217 35.578 -55.629 1.00 43.81 247 HIS A O 1
ATOM 1881 N N . GLU A 1 248 ? 24.506 34.464 -56.575 1.00 46.25 248 GLU A N 1
ATOM 1882 C CA . GLU A 1 248 ? 24.554 35.105 -57.883 1.00 46.25 248 GLU A CA 1
ATOM 1883 C C . GLU A 1 248 ? 23.121 35.460 -58.283 1.00 46.25 248 GLU A C 1
ATOM 1885 O O . GLU A 1 248 ? 22.355 34.600 -58.705 1.00 46.25 248 GLU A O 1
ATOM 1890 N N . GLU A 1 249 ? 22.740 36.731 -58.133 1.00 42.62 249 GLU A N 1
ATOM 1891 C CA . GLU A 1 249 ? 21.611 37.274 -58.888 1.00 42.62 249 GLU A CA 1
ATOM 1892 C C . GLU A 1 249 ? 21.837 38.756 -59.194 1.00 42.62 249 GLU A C 1
ATOM 1894 O O . GLU A 1 249 ? 21.706 39.648 -58.355 1.00 42.62 249 GLU A O 1
ATOM 1899 N N . ALA A 1 250 ? 22.227 38.992 -60.442 1.00 43.25 250 ALA A N 1
ATOM 1900 C CA . ALA A 1 250 ? 22.225 40.282 -61.094 1.00 43.25 250 ALA A CA 1
ATOM 1901 C C . ALA A 1 250 ? 20.868 40.496 -61.776 1.00 43.25 250 ALA A C 1
ATOM 1903 O O . ALA A 1 250 ? 20.516 39.720 -62.658 1.00 43.25 250 ALA A O 1
ATOM 1904 N N . ALA A 1 251 ? 20.152 41.578 -61.455 1.00 42.31 251 ALA A N 1
ATOM 1905 C CA . ALA A 1 251 ? 19.176 42.190 -62.364 1.00 42.31 251 ALA A CA 1
ATOM 1906 C C . ALA A 1 251 ? 18.735 43.572 -61.855 1.00 42.31 251 ALA A C 1
ATOM 1908 O O . ALA A 1 251 ? 17.854 43.699 -61.013 1.00 42.31 251 ALA A O 1
ATOM 1909 N N . GLY A 1 252 ? 19.322 44.623 -62.420 1.00 40.47 252 GLY A N 1
ATOM 1910 C CA . GLY A 1 252 ? 18.878 46.002 -62.236 1.00 40.47 252 GLY A CA 1
ATOM 1911 C C . GLY A 1 252 ? 19.323 46.840 -63.424 1.00 40.47 252 GLY A C 1
ATOM 1912 O O . GLY A 1 252 ? 20.279 47.599 -63.329 1.00 40.47 252 GLY A O 1
ATOM 1913 N N . ARG A 1 253 ? 18.689 46.616 -64.580 1.00 44.53 253 ARG A N 1
ATOM 1914 C CA . ARG A 1 253 ? 18.820 47.480 -65.757 1.00 44.53 253 ARG A CA 1
ATOM 1915 C C . ARG A 1 253 ? 18.078 48.781 -65.469 1.00 44.53 253 ARG A C 1
ATOM 1917 O O . ARG A 1 253 ? 16.869 48.728 -65.273 1.00 44.53 253 ARG A O 1
ATOM 1924 N N . ASP A 1 254 ? 18.773 49.910 -65.536 1.00 50.34 254 ASP A N 1
ATOM 1925 C CA . ASP A 1 254 ? 18.125 51.185 -65.821 1.00 50.34 254 ASP A CA 1
ATOM 1926 C C . ASP A 1 254 ? 18.943 51.985 -66.842 1.00 50.34 254 ASP A C 1
ATOM 1928 O O . ASP A 1 254 ? 20.175 51.953 -66.860 1.00 50.34 254 ASP A O 1
ATOM 1932 N N . LEU A 1 255 ? 18.217 52.592 -67.771 1.00 47.19 255 LEU A N 1
ATOM 1933 C CA . LEU A 1 255 ? 18.666 53.180 -69.029 1.00 47.19 255 LEU A CA 1
ATOM 1934 C C . LEU A 1 255 ? 18.794 54.703 -68.875 1.00 47.19 255 LEU A C 1
ATOM 1936 O O . LEU A 1 255 ? 17.857 55.348 -68.419 1.00 47.19 255 LEU A O 1
ATOM 1940 N N . GLY A 1 256 ? 19.876 55.314 -69.367 1.00 36.72 256 GLY A N 1
ATOM 1941 C CA . GLY A 1 256 ? 19.897 56.767 -69.603 1.00 36.72 256 GLY A CA 1
ATOM 1942 C C . GLY A 1 256 ? 21.258 57.316 -70.051 1.00 36.72 256 GLY A C 1
ATOM 1943 O O . GLY A 1 256 ? 22.273 56.769 -69.637 1.00 36.72 256 GLY A O 1
ATOM 1944 N N . PRO A 1 257 ? 21.325 58.326 -70.944 1.00 51.94 257 PRO A N 1
ATOM 1945 C CA . PRO A 1 257 ? 22.272 58.287 -72.058 1.00 51.94 257 PRO A CA 1
ATOM 1946 C C . PRO A 1 257 ? 23.461 59.266 -71.984 1.00 51.94 257 PRO A C 1
ATOM 1948 O O . PRO A 1 257 ? 23.351 60.368 -71.464 1.00 51.94 257 PRO A O 1
ATOM 1951 N N . GLN A 1 258 ? 24.559 58.829 -72.617 1.00 53.41 258 GLN A N 1
ATOM 1952 C CA . GLN A 1 258 ? 25.527 59.569 -73.453 1.00 53.41 258 GLN A CA 1
ATOM 1953 C C . GLN A 1 258 ? 25.794 61.059 -73.167 1.00 53.41 258 GLN A C 1
ATOM 1955 O O . GLN A 1 258 ? 24.955 61.902 -73.472 1.00 53.41 258 GLN A O 1
ATOM 1960 N N . GLN A 1 259 ? 27.053 61.383 -72.833 1.00 50.56 259 GLN A N 1
ATOM 1961 C CA . GLN A 1 259 ? 27.736 62.597 -73.310 1.00 50.56 259 GLN A CA 1
ATOM 1962 C C . GLN A 1 259 ? 29.275 62.433 -73.300 1.00 50.56 259 GLN A C 1
ATOM 1964 O O . GLN A 1 259 ? 29.897 62.398 -72.248 1.00 50.56 259 GLN A O 1
ATOM 1969 N N . SER A 1 260 ? 29.808 62.279 -74.519 1.00 49.38 260 SER A N 1
ATOM 1970 C CA . SER A 1 260 ? 31.038 62.788 -75.170 1.00 49.38 260 SER A CA 1
ATOM 1971 C C . SER A 1 260 ? 32.418 62.910 -74.466 1.00 49.38 260 SER A C 1
ATOM 1973 O O . SER A 1 260 ? 32.493 63.120 -73.262 1.00 49.38 260 SER A O 1
ATOM 1975 N N . PRO A 1 261 ? 33.538 62.855 -75.236 1.00 58.53 261 PRO A N 1
ATOM 1976 C CA . PRO A 1 261 ? 34.900 62.700 -74.704 1.00 58.53 261 PRO A CA 1
ATOM 1977 C C . PRO A 1 261 ? 35.824 63.942 -74.851 1.00 58.53 261 PRO A C 1
ATOM 1979 O O . PRO A 1 261 ? 35.517 64.846 -75.626 1.00 58.53 261 PRO A O 1
ATOM 1982 N N . GLN A 1 262 ? 37.015 63.843 -74.222 1.00 46.62 262 GLN A N 1
ATOM 1983 C CA . GLN A 1 262 ? 38.314 64.520 -74.507 1.00 46.62 262 GLN A CA 1
ATOM 1984 C C . GLN A 1 262 ? 38.572 65.924 -73.909 1.00 46.62 262 GLN A C 1
ATOM 1986 O O . GLN A 1 262 ? 37.613 66.637 -73.605 1.00 46.62 262 GLN A O 1
ATOM 1991 N N . PRO A 1 263 ? 39.851 66.365 -73.796 1.00 66.62 263 PRO A N 1
ATOM 1992 C CA . PRO A 1 263 ? 41.118 65.698 -74.166 1.00 66.62 263 PRO A CA 1
ATOM 1993 C C . PRO A 1 263 ? 41.996 65.206 -73.004 1.00 66.62 263 PRO A C 1
ATOM 1995 O O . PRO A 1 263 ? 41.947 65.803 -71.906 1.00 66.62 263 PRO A O 1
#

Secondary structure (DSSP, 8-state):
------PPP-----PPPHHHHHHHHHHHHHHHHHHHHHHHT-SS--HHHHHHHHHHHHHHHHHHHHHHHHHHHHHHSPPPPPPTTS-HHHHHHHHHHHHHHHHHHHHHHHHHHHHHHH-SS---EEETTTEEEPPPTT-TT-HHHHHHHHHHHHHHHHHHHHHHHHHHHHHHHHHHH-TT--HHHHHSTT--SS-TT-HHHHHHHHHHHHHHHHHHHSPPPP-S--PPP------PPPPPP----------------------

Radius of gyration: 32.62 Å; chains: 1; bounding box: 76×88×121 Å

Organism: NCBI:txid1914756

Sequence (263 aa):
MSDVRRRPEQVGSGRYPAVAILLHWTIAALIIAQVVLAGRMEGPRSPETFAVVQLHKSIGVTVLLLTLARIAWRLINPPPPMPKTMPHWQRVLAGATHVGFYVIMLGMPLTGWIMSSTSALARPFILYGVVPWFNIPGLRGMEALHDGAETGHSWLIKVFYVLIALHVAGALKHQFFSRNEPVLARMAPGAMAGRILEPRLLLIVLGVAGVIAAARFLPPPDPGFRPAPATVSPAAPPEPAEASGPHEEAAGRDLGPQQSPQP

InterPro domains:
  IPR011577 Cytochrome b561, bacterial/Ni-hydrogenase [PF01292] (15-190)
  IPR016174 Di-haem cytochrome, transmembrane [SSF81342] (15-192)
  IPR052168 Cytochrome b561 superoxide oxidase [PTHR30529] (15-190)

pLDDT: mean 79.86, std 19.03, range [36.72, 98.31]